Protein AF-A0A2N1VB69-F1 (afdb_monomer_lite)

Foldseek 3Di:
DPDDDDPPDDPDAFDDDPNDTDDDDWDFDQVDALAAQPDNRHHGDQVLVVDDPVVNVVVLVVCCVPAQVCCQPPVDGDPPDDVLCSDSDDPQQFCVVVPPDPAHKWWWLAADDVQWFTKIWHWGQGDDPRDGFIKIWIFGPSVPGDTPWIAGKDADPVQQWMWGDTPVAIKIKHWDWDPPDPWIKIKMDIDRVHYDPDDDPPIIMITGDDNHDRRVRCVVSVRD

pLDDT: mean 84.7, std 11.82, range [41.84, 98.25]

Secondary structure (DSSP, 8-state):
------TT-----PEEETTEEE----EEETT--SS-B-GGG-EEE-GGGGS-HHHHHHHHHHHIIIIIHHHHHH---BTTB-TTS-SSS--TT-GGGSTTSS-EEEEE-SPPPTTPEEEEEEEEEEESSS-EEEEEEEEEESSS--EEEEEEEEEETTTTEEEEEESS-EEEEEEEEE-SSSS-EEEEEEESSS--SS--TT-EEEEEPPSS-HHHHHHHTT--

Structure (mmCIF, N/CA/C/O backbone):
data_AF-A0A2N1VB69-F1
#
_entry.id   AF-A0A2N1VB69-F1
#
loop_
_atom_site.group_PDB
_atom_site.id
_atom_site.type_symbol
_atom_site.label_atom_id
_atom_site.label_alt_id
_atom_site.label_comp_id
_atom_site.label_asym_id
_atom_site.label_entity_id
_atom_site.label_seq_id
_atom_site.pdbx_PDB_ins_code
_atom_site.Cartn_x
_atom_site.Cartn_y
_atom_site.Cartn_z
_atom_site.occupancy
_atom_site.B_iso_or_equiv
_atom_site.auth_seq_id
_atom_site.auth_comp_id
_atom_site.auth_asym_id
_atom_site.auth_atom_id
_atom_site.pdbx_PDB_model_num
ATOM 1 N N . ILE A 1 1 ? 1.743 -18.163 -34.826 1.00 77.25 1 ILE A N 1
ATOM 2 C CA . ILE A 1 1 ? 2.222 -19.039 -33.723 1.00 77.25 1 ILE A CA 1
ATOM 3 C C . ILE A 1 1 ? 3.335 -19.922 -34.279 1.00 77.25 1 ILE A C 1
ATOM 5 O O . ILE A 1 1 ? 3.168 -20.416 -35.386 1.00 77.25 1 ILE A O 1
ATOM 9 N N . GLY A 1 2 ? 4.466 -20.062 -33.575 1.00 89.88 2 GLY A N 1
ATOM 10 C CA . GLY A 1 2 ? 5.629 -20.843 -34.039 1.00 89.88 2 GLY A CA 1
ATOM 11 C C . GLY A 1 2 ? 6.646 -20.078 -34.902 1.00 89.88 2 GLY A C 1
ATOM 12 O O . GLY A 1 2 ? 7.610 -20.672 -35.373 1.00 89.88 2 GLY A O 1
ATOM 13 N N . GLN A 1 3 ? 6.455 -18.770 -35.104 1.00 88.88 3 GLN A N 1
ATOM 14 C CA . GLN A 1 3 ? 7.421 -17.925 -35.807 1.00 88.88 3 GLN A CA 1
ATOM 15 C C . GLN A 1 3 ? 8.632 -17.655 -34.910 1.00 88.88 3 GLN A C 1
ATOM 17 O O . GLN A 1 3 ? 8.476 -17.307 -33.741 1.00 88.88 3 GLN A O 1
ATOM 22 N N . GLN A 1 4 ? 9.831 -17.794 -35.470 1.00 90.75 4 GLN A N 1
ATOM 23 C CA . GLN A 1 4 ? 11.058 -17.347 -34.821 1.00 90.75 4 GLN A CA 1
ATOM 24 C C . GLN A 1 4 ? 11.229 -15.847 -35.054 1.00 90.75 4 GLN A C 1
ATOM 26 O O . GLN A 1 4 ? 11.135 -15.383 -36.189 1.00 90.75 4 GLN A O 1
ATOM 31 N N . ILE A 1 5 ? 11.488 -15.115 -33.979 1.00 88.69 5 ILE A N 1
ATOM 32 C CA . ILE A 1 5 ? 11.792 -13.684 -33.999 1.00 88.69 5 ILE A CA 1
ATOM 33 C C . ILE A 1 5 ? 13.201 -13.460 -33.457 1.00 88.69 5 ILE A C 1
ATOM 35 O O . ILE A 1 5 ? 13.735 -14.286 -32.711 1.00 88.69 5 ILE A O 1
ATOM 39 N N . ARG A 1 6 ? 13.806 -12.340 -33.831 1.00 89.56 6 ARG A N 1
ATOM 40 C CA . ARG A 1 6 ? 15.096 -11.869 -33.329 1.00 89.56 6 ARG A CA 1
ATOM 41 C C . ARG A 1 6 ? 14.895 -10.608 -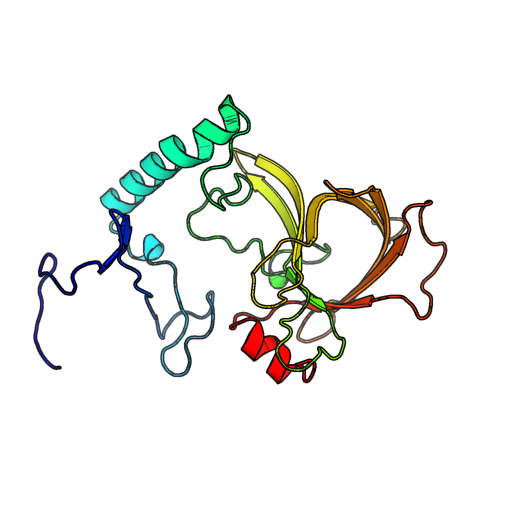32.500 1.00 89.56 6 ARG A C 1
ATOM 43 O O . ARG A 1 6 ? 13.914 -9.885 -32.655 1.00 89.56 6 ARG A O 1
ATOM 50 N N . ALA A 1 7 ? 15.847 -10.332 -31.613 1.00 82.31 7 ALA A N 1
ATOM 51 C CA . ALA A 1 7 ? 15.867 -9.067 -30.891 1.00 82.31 7 ALA A CA 1
ATOM 52 C C . ALA A 1 7 ? 15.885 -7.896 -31.891 1.00 82.31 7 ALA A C 1
ATOM 54 O O . ALA A 1 7 ? 16.742 -7.854 -32.772 1.00 82.31 7 ALA A O 1
ATOM 55 N N . GLY A 1 8 ? 14.941 -6.966 -31.737 1.00 83.00 8 GLY A N 1
ATOM 56 C CA . GLY A 1 8 ? 14.746 -5.833 -32.645 1.00 83.00 8 GLY A CA 1
ATOM 57 C C . GLY A 1 8 ? 13.650 -6.033 -33.696 1.00 83.00 8 GLY A C 1
ATOM 58 O O . GLY A 1 8 ? 13.244 -5.049 -34.311 1.00 83.00 8 GLY A O 1
ATOM 59 N N . ASP A 1 9 ? 13.127 -7.251 -33.873 1.00 85.69 9 ASP A N 1
ATOM 60 C CA . ASP A 1 9 ? 11.979 -7.471 -34.753 1.00 85.69 9 ASP A CA 1
ATOM 61 C C . ASP A 1 9 ? 10.714 -6.828 -34.148 1.00 85.69 9 ASP A 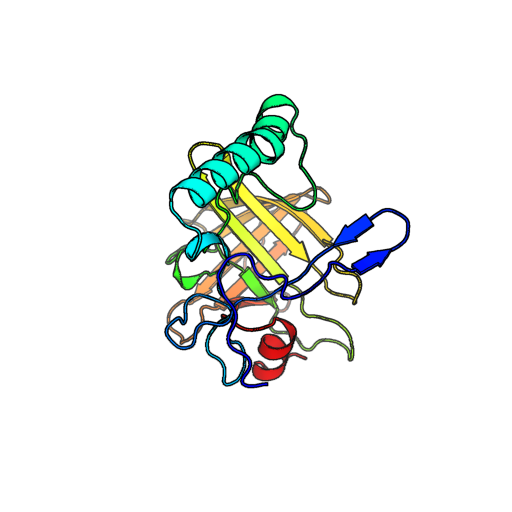C 1
ATOM 63 O O . ASP A 1 9 ? 10.457 -6.977 -32.948 1.00 85.69 9 ASP A O 1
ATOM 67 N N . PRO A 1 10 ? 9.892 -6.124 -34.949 1.00 82.25 10 PRO A N 1
ATOM 68 C CA . PRO A 1 10 ? 8.636 -5.568 -34.466 1.00 82.25 10 PRO A CA 1
ATOM 69 C C . PRO A 1 10 ? 7.649 -6.697 -34.145 1.00 82.25 10 PRO A C 1
ATOM 71 O O . PRO A 1 10 ? 7.307 -7.503 -35.009 1.00 82.25 10 PRO A O 1
ATOM 74 N N . VAL A 1 11 ? 7.171 -6.738 -32.900 1.00 77.12 11 VAL A N 1
ATOM 75 C CA . VAL A 1 11 ? 6.196 -7.742 -32.425 1.00 77.12 11 VAL A CA 1
ATOM 76 C C . VAL A 1 11 ? 4.776 -7.187 -32.298 1.00 77.12 11 VAL A C 1
ATOM 78 O O . VAL A 1 11 ? 3.809 -7.942 -32.354 1.00 77.12 11 VAL A O 1
ATOM 81 N N . CYS A 1 12 ? 4.643 -5.868 -32.165 1.00 73.19 12 CYS A N 1
ATOM 82 C CA . CYS A 1 12 ? 3.378 -5.144 -32.149 1.00 73.19 12 CYS A CA 1
ATOM 83 C C . CYS A 1 12 ? 3.619 -3.661 -32.465 1.00 73.19 12 CYS A C 1
ATOM 85 O O . CYS A 1 12 ? 4.742 -3.165 -32.352 1.00 73.19 12 CYS A O 1
ATOM 87 N N . TYR A 1 13 ? 2.553 -2.945 -32.817 1.00 74.31 13 TYR A N 1
ATOM 88 C CA . TYR A 1 13 ? 2.544 -1.487 -32.913 1.00 74.31 13 TYR A CA 1
ATOM 89 C C . TYR A 1 13 ? 1.608 -0.938 -31.838 1.00 74.31 13 TYR A C 1
ATOM 91 O O . TYR A 1 13 ? 0.558 -1.529 -31.585 1.00 74.31 13 TYR A O 1
ATOM 99 N N . GLY A 1 14 ? 1.997 0.166 -31.199 1.00 71.44 14 GLY A N 1
ATOM 100 C CA . GLY A 1 14 ? 1.143 0.843 -30.225 1.00 71.44 14 GLY A CA 1
ATOM 101 C C . GLY A 1 14 ? -0.173 1.311 -30.849 1.00 71.44 14 GLY A C 1
ATOM 102 O O . GLY A 1 14 ? -0.251 1.569 -32.053 1.00 71.44 14 GLY A O 1
ATOM 103 N N . ILE A 1 15 ? -1.209 1.428 -30.025 1.00 72.19 15 ILE A N 1
ATOM 104 C CA . ILE A 1 15 ? -2.511 1.945 -30.438 1.00 72.19 15 ILE A CA 1
ATOM 105 C C . ILE A 1 15 ? -2.481 3.469 -30.300 1.00 72.19 15 ILE A C 1
ATOM 107 O O . ILE A 1 15 ? -2.040 4.016 -29.289 1.00 72.19 15 ILE A O 1
ATOM 111 N N . GLY A 1 16 ? -2.926 4.161 -31.349 1.00 67.62 16 GLY A N 1
ATOM 112 C CA . GLY A 1 16 ? -3.092 5.609 -31.352 1.00 67.62 16 GLY A CA 1
ATOM 113 C C . GLY A 1 16 ? -4.553 6.002 -31.144 1.00 67.62 16 GLY A C 1
ATOM 114 O O . GLY A 1 16 ? -5.396 5.648 -31.966 1.00 67.62 16 GLY A O 1
ATOM 115 N N . HIS A 1 17 ? -4.850 6.794 -30.114 1.00 53.84 17 HIS A N 1
ATOM 116 C CA . HIS A 1 17 ? -6.159 7.429 -29.926 1.00 53.84 17 HIS A CA 1
ATOM 117 C C . HIS A 1 17 ? -5.988 8.937 -29.716 1.00 53.84 17 HIS A C 1
ATOM 119 O O . HIS A 1 17 ? -5.418 9.376 -28.722 1.00 53.84 17 HIS A O 1
ATOM 125 N N . GLY A 1 18 ? -6.469 9.749 -30.666 1.00 51.00 18 GLY A N 1
ATOM 126 C CA . GLY A 1 18 ? -6.576 11.206 -30.491 1.00 51.00 18 GLY A CA 1
ATOM 127 C C . GLY A 1 18 ? -5.262 11.940 -30.187 1.00 51.00 18 GLY A C 1
ATOM 128 O O . GLY A 1 18 ? -5.274 12.906 -29.434 1.00 51.00 18 GLY A O 1
ATOM 129 N N . GLY A 1 19 ? -4.131 11.487 -30.740 1.00 60.50 19 GLY A N 1
ATOM 130 C CA . GLY A 1 19 ? -2.810 12.092 -30.505 1.00 60.50 19 GLY A CA 1
ATOM 131 C C . GLY A 1 19 ? -2.008 11.475 -29.353 1.00 60.50 19 GLY A C 1
ATOM 132 O O . GLY A 1 19 ? -0.851 11.843 -29.174 1.00 60.50 19 GLY A O 1
ATOM 133 N N . MET A 1 20 ? -2.568 10.509 -28.620 1.00 51.91 20 MET A N 1
ATOM 134 C CA . MET A 1 20 ? -1.830 9.679 -27.664 1.00 51.91 20 MET A CA 1
ATOM 135 C C . MET A 1 20 ? -1.450 8.348 -28.315 1.00 51.91 20 MET A C 1
ATOM 137 O O . MET A 1 20 ? -2.284 7.729 -28.975 1.00 51.91 20 MET A O 1
ATOM 141 N N . GLN A 1 21 ? -0.199 7.920 -28.141 1.00 64.19 21 GLN A N 1
ATOM 142 C CA . GLN A 1 21 ? 0.279 6.591 -28.524 1.00 64.19 21 GLN A CA 1
ATOM 143 C C . GLN A 1 21 ? 0.568 5.804 -27.247 1.00 64.19 21 GLN A C 1
ATOM 145 O O . GLN A 1 21 ? 1.360 6.262 -26.424 1.00 64.19 21 GLN A O 1
ATOM 150 N N . SER A 1 22 ? -0.053 4.637 -27.084 1.00 63.53 22 SER A N 1
ATOM 151 C CA . SER A 1 22 ? 0.261 3.710 -25.996 1.00 63.53 22 SER A CA 1
ATOM 152 C C . SER A 1 22 ? 0.606 2.330 -26.545 1.00 63.53 22 SER A C 1
ATOM 154 O O . SER A 1 22 ? 0.067 1.872 -27.552 1.00 63.53 22 SER A O 1
ATOM 156 N N . ALA A 1 23 ? 1.544 1.663 -25.885 1.00 66.12 23 ALA A N 1
ATOM 157 C CA . ALA A 1 23 ? 1.798 0.245 -26.065 1.00 66.12 23 ALA A CA 1
ATOM 158 C C . ALA A 1 23 ? 1.816 -0.368 -24.669 1.00 66.12 23 ALA A C 1
ATOM 160 O O . ALA A 1 23 ? 2.771 -0.183 -23.918 1.00 66.12 23 ALA A O 1
ATOM 161 N N . GLU A 1 24 ? 0.730 -1.042 -24.315 1.00 71.69 24 GLU A N 1
ATOM 162 C CA . GLU A 1 24 ? 0.621 -1.770 -23.059 1.00 71.69 24 GLU A CA 1
ATOM 163 C C . GLU A 1 24 ? 0.978 -3.225 -23.324 1.00 71.69 24 GLU A C 1
ATOM 165 O O . GLU A 1 24 ? 0.418 -3.877 -24.206 1.00 71.69 24 GLU A O 1
ATOM 170 N N . PHE A 1 25 ? 1.946 -3.730 -22.575 1.00 75.38 25 PHE A N 1
ATOM 171 C CA . PHE A 1 25 ? 2.286 -5.139 -22.584 1.00 75.38 25 PHE A CA 1
ATOM 172 C C . PHE A 1 25 ? 2.571 -5.582 -21.158 1.00 75.38 25 PHE A C 1
ATOM 174 O O . PHE A 1 25 ? 3.061 -4.814 -20.332 1.00 75.38 25 PHE A O 1
ATOM 181 N N . MET A 1 26 ? 2.261 -6.842 -20.886 1.00 77.12 26 MET A N 1
ATOM 182 C CA . MET A 1 26 ? 2.534 -7.490 -19.615 1.00 77.12 26 MET A CA 1
ATOM 183 C C . MET A 1 26 ? 3.531 -8.616 -19.857 1.00 77.12 26 MET A C 1
ATOM 185 O O . MET A 1 26 ? 3.450 -9.319 -20.867 1.00 77.12 26 MET A O 1
ATOM 189 N N . LEU A 1 27 ? 4.482 -8.773 -18.940 1.00 85.69 27 LEU A N 1
ATOM 190 C CA . LEU A 1 27 ? 5.410 -9.893 -18.945 1.00 85.69 27 LEU A CA 1
ATOM 191 C C . LEU A 1 27 ? 4.977 -10.891 -17.874 1.00 85.69 27 LEU A C 1
ATOM 193 O O . LEU A 1 27 ? 4.819 -10.515 -16.716 1.00 85.69 27 LEU A O 1
ATOM 197 N N . ASN A 1 28 ? 4.826 -12.155 -18.270 1.00 88.50 28 ASN A N 1
ATOM 198 C CA . ASN A 1 28 ? 4.530 -13.258 -17.362 1.00 88.50 28 ASN A CA 1
ATOM 199 C C . ASN A 1 28 ? 5.758 -14.157 -17.249 1.00 88.50 28 ASN A C 1
ATOM 201 O O . ASN A 1 28 ? 6.266 -14.627 -18.270 1.00 88.50 28 ASN A O 1
ATOM 205 N N . ASP A 1 29 ? 6.201 -14.431 -16.024 1.00 87.56 29 ASP A N 1
ATOM 206 C CA . ASP A 1 29 ? 7.255 -15.410 -15.757 1.00 87.56 29 ASP A CA 1
ATOM 207 C C . ASP A 1 29 ? 6.730 -16.531 -14.855 1.00 87.56 29 ASP A C 1
ATOM 209 O O . ASP A 1 29 ? 6.295 -16.303 -13.726 1.00 87.56 29 ASP A O 1
ATOM 213 N N . ARG A 1 30 ? 6.807 -17.769 -15.359 1.00 89.00 30 ARG A N 1
ATOM 214 C CA . ARG A 1 30 ? 6.400 -18.997 -14.656 1.00 89.00 30 ARG A CA 1
ATOM 215 C C . ARG A 1 30 ? 7.290 -19.350 -13.470 1.00 89.00 30 ARG A C 1
ATOM 217 O O . ARG A 1 30 ? 6.887 -20.162 -12.645 1.00 89.00 30 ARG A O 1
ATOM 224 N N . ASN A 1 31 ? 8.487 -18.779 -13.403 1.00 88.88 31 ASN A N 1
ATOM 225 C CA . ASN A 1 31 ? 9.461 -19.059 -12.354 1.00 88.88 31 ASN A CA 1
ATOM 226 C C . ASN A 1 31 ? 9.447 -18.011 -11.235 1.00 88.88 31 ASN A C 1
ATOM 228 O O . ASN A 1 31 ? 10.197 -18.153 -10.270 1.00 88.88 31 ASN A O 1
ATOM 232 N N . ARG A 1 32 ? 8.624 -16.961 -11.353 1.00 85.44 32 ARG A N 1
ATOM 233 C CA . ARG A 1 32 ? 8.481 -15.908 -10.342 1.00 85.44 32 ARG A CA 1
ATOM 234 C C . ARG A 1 32 ? 7.120 -15.975 -9.663 1.00 85.44 32 ARG A C 1
ATOM 236 O O . ARG A 1 32 ? 6.147 -16.444 -10.241 1.00 85.44 32 ARG A O 1
ATOM 243 N N . ASN A 1 33 ? 7.092 -15.521 -8.414 1.00 81.62 33 ASN A N 1
ATOM 244 C CA . ASN A 1 33 ? 5.918 -15.520 -7.537 1.00 81.62 33 ASN A CA 1
ATOM 245 C C . ASN A 1 33 ? 5.791 -14.223 -6.718 1.00 81.62 33 ASN A C 1
ATOM 247 O O . ASN A 1 33 ? 5.032 -14.157 -5.751 1.00 81.62 33 ASN A O 1
ATOM 251 N N . ASP A 1 34 ? 6.573 -13.205 -7.064 1.00 77.44 34 ASP A N 1
ATOM 252 C CA . ASP A 1 34 ? 6.672 -11.946 -6.334 1.00 77.44 34 ASP A CA 1
ATOM 253 C C . ASP A 1 34 ? 5.823 -10.821 -6.937 1.00 77.44 34 ASP A C 1
ATOM 255 O O . ASP A 1 34 ? 5.711 -9.756 -6.334 1.00 77.44 34 ASP A O 1
ATOM 259 N N . GLY A 1 35 ? 5.180 -11.083 -8.076 1.00 77.56 35 GLY A N 1
ATOM 260 C CA . GLY A 1 35 ? 4.141 -10.239 -8.654 1.00 77.56 35 GLY A CA 1
ATOM 261 C C . GLY A 1 35 ? 2.752 -10.875 -8.603 1.00 77.56 35 GLY A C 1
ATOM 262 O O . GLY A 1 35 ? 2.553 -11.952 -8.028 1.00 77.56 35 GLY A O 1
ATOM 263 N N . GLU A 1 36 ? 1.783 -10.195 -9.212 1.00 81.44 36 GLU A N 1
ATOM 264 C CA . GLU A 1 36 ? 0.391 -10.643 -9.280 1.00 81.44 36 GLU A CA 1
ATOM 265 C C . GLU A 1 36 ? 0.276 -11.977 -10.038 1.00 81.44 36 GLU A C 1
ATOM 267 O O . GLU A 1 36 ? 0.886 -12.134 -11.092 1.00 81.44 36 GLU A O 1
ATOM 272 N N . VAL A 1 37 ? -0.474 -12.951 -9.519 1.00 82.94 37 VAL A N 1
ATOM 273 C CA . VAL A 1 37 ? -0.665 -14.254 -10.177 1.00 82.94 37 VAL A CA 1
ATOM 274 C C . VAL A 1 37 ? -1.400 -14.078 -11.512 1.00 82.94 37 VAL A C 1
ATOM 276 O O . VAL A 1 37 ? -2.541 -13.626 -11.554 1.00 82.94 37 VAL A O 1
ATOM 279 N N . ALA A 1 38 ? -0.747 -14.486 -12.599 1.00 81.25 38 ALA A N 1
ATOM 280 C CA . ALA A 1 38 ? -1.251 -14.472 -13.966 1.00 81.25 38 ALA A CA 1
ATOM 281 C C . ALA A 1 38 ? -1.752 -15.873 -14.364 1.00 81.25 38 ALA A C 1
ATOM 283 O O . ALA A 1 38 ? -1.083 -16.588 -15.117 1.00 81.25 38 ALA A O 1
ATOM 284 N N . ASP A 1 39 ? -2.912 -16.283 -13.840 1.00 72.44 39 ASP A N 1
ATOM 285 C CA . ASP A 1 39 ? -3.548 -17.591 -14.080 1.00 72.44 39 ASP A CA 1
ATOM 286 C C . ASP A 1 39 ? -2.530 -18.760 -14.138 1.00 72.44 39 ASP A C 1
ATOM 288 O O . ASP A 1 39 ? -1.673 -18.925 -13.271 1.00 72.44 39 ASP A O 1
ATOM 292 N N . SER A 1 40 ? -2.579 -19.582 -15.194 1.00 70.06 40 SER A N 1
ATOM 293 C CA . SER A 1 40 ? -1.674 -20.713 -15.437 1.00 70.06 40 SER A CA 1
ATOM 294 C C . SER A 1 40 ? -0.292 -20.322 -15.992 1.00 70.06 40 SER A C 1
ATOM 296 O O . SER A 1 40 ? 0.445 -21.183 -16.482 1.00 70.06 40 SER A O 1
ATOM 298 N N . TYR A 1 41 ? 0.055 -19.033 -16.006 1.00 72.62 41 TYR A N 1
ATOM 299 C CA . TYR A 1 41 ? 1.254 -18.506 -16.666 1.00 72.62 41 TYR A CA 1
ATOM 300 C C . TYR A 1 41 ? 2.310 -17.943 -15.708 1.00 72.62 41 TYR A C 1
ATOM 302 O O . TYR A 1 41 ? 3.339 -17.474 -16.191 1.00 72.62 41 TYR A O 1
ATOM 310 N N . GLY A 1 42 ? 2.121 -18.076 -14.392 1.00 84.88 42 GLY A N 1
ATOM 311 C CA . GLY A 1 42 ? 3.076 -17.612 -13.381 1.00 84.88 42 GLY A CA 1
ATOM 312 C C . GLY A 1 42 ? 2.638 -16.301 -12.752 1.00 84.88 42 GLY A C 1
ATOM 313 O O . GLY A 1 42 ? 1.470 -16.164 -12.400 1.00 84.88 42 GLY A O 1
ATOM 314 N N . SER A 1 43 ? 3.559 -15.345 -12.634 1.00 86.88 43 SER A N 1
ATOM 315 C CA . SER A 1 43 ? 3.264 -13.996 -12.141 1.00 86.88 43 SER A CA 1
ATOM 316 C C . SER A 1 43 ? 3.508 -12.929 -13.207 1.00 86.88 43 SER A C 1
ATOM 318 O O . SER A 1 43 ? 4.463 -13.028 -13.982 1.00 86.88 43 SER A O 1
ATOM 320 N N . TYR A 1 44 ? 2.678 -11.886 -13.194 1.00 85.44 44 TYR A N 1
ATOM 321 C CA . TYR A 1 44 ? 2.958 -10.603 -13.827 1.00 85.44 44 TYR A CA 1
ATOM 322 C C . TYR A 1 44 ? 4.191 -9.990 -13.166 1.00 85.44 44 TYR A C 1
ATOM 324 O O . TYR A 1 44 ? 4.207 -9.770 -11.956 1.00 85.44 44 TYR A O 1
ATOM 332 N N . VAL A 1 45 ? 5.232 -9.726 -13.945 1.00 85.56 45 VAL A N 1
ATOM 333 C CA . VAL A 1 45 ? 6.519 -9.224 -13.449 1.00 85.56 45 VAL A CA 1
ATOM 334 C C . VAL A 1 45 ? 6.866 -7.908 -14.118 1.00 85.56 45 VAL A C 1
ATOM 336 O O . VAL A 1 45 ? 6.489 -7.658 -15.264 1.00 85.56 45 VAL A O 1
ATOM 339 N N . SER A 1 46 ? 7.608 -7.060 -13.406 1.00 84.44 46 SER A N 1
ATOM 340 C CA . SER A 1 46 ? 8.060 -5.790 -13.962 1.00 84.44 46 SER A CA 1
ATOM 341 C C . SER A 1 46 ? 8.980 -6.049 -15.161 1.00 84.44 46 SER A C 1
ATOM 343 O O . SER A 1 46 ? 10.029 -6.682 -14.991 1.00 84.44 46 SER A O 1
ATOM 345 N N . PRO A 1 47 ? 8.655 -5.552 -16.373 1.00 84.94 47 PRO A N 1
ATOM 346 C CA . PRO A 1 47 ? 9.544 -5.682 -17.528 1.00 84.94 47 PRO A CA 1
ATOM 347 C C . PRO A 1 47 ? 10.923 -5.061 -17.285 1.00 84.94 47 PRO A C 1
ATOM 349 O O . PRO A 1 47 ? 11.909 -5.469 -17.898 1.00 84.94 47 PRO A O 1
ATOM 352 N N . PHE A 1 48 ? 10.995 -4.097 -16.363 1.00 86.50 48 PHE A N 1
ATOM 353 C CA . PHE A 1 48 ? 12.226 -3.464 -15.913 1.00 86.50 48 PHE A CA 1
ATOM 354 C C . PHE A 1 48 ? 13.287 -4.471 -15.454 1.00 86.50 48 PHE A C 1
ATOM 356 O O . PHE A 1 48 ? 14.463 -4.317 -15.783 1.00 86.50 48 PHE A O 1
ATOM 363 N N . ASP A 1 49 ? 12.869 -5.533 -14.760 1.00 86.44 49 ASP A N 1
ATOM 364 C CA . ASP A 1 49 ? 13.773 -6.535 -14.189 1.00 86.44 49 ASP A CA 1
ATOM 365 C C . ASP A 1 49 ? 14.505 -7.360 -15.269 1.00 86.44 49 ASP A C 1
ATOM 367 O O . ASP A 1 49 ? 15.528 -7.981 -14.985 1.00 86.44 49 ASP A O 1
ATOM 371 N N . TYR A 1 50 ? 14.011 -7.341 -16.512 1.00 87.62 50 TYR A N 1
ATOM 372 C CA . TYR A 1 50 ? 14.543 -8.099 -17.653 1.00 87.62 50 TYR A CA 1
ATOM 373 C C . TYR A 1 50 ? 15.299 -7.218 -18.650 1.00 87.62 50 TYR A C 1
ATOM 375 O O . TYR A 1 50 ? 15.788 -7.705 -19.674 1.00 87.62 50 TYR A O 1
ATOM 383 N N . LEU A 1 51 ? 15.404 -5.915 -18.379 1.00 88.19 51 LEU A N 1
ATOM 384 C CA . LEU A 1 51 ? 16.193 -5.022 -19.211 1.00 88.19 51 LEU A CA 1
ATOM 385 C C . LEU A 1 51 ? 17.680 -5.360 -19.100 1.00 88.19 51 LEU A C 1
ATOM 387 O O . LEU A 1 51 ? 18.209 -5.676 -18.033 1.00 88.19 51 LEU A O 1
ATOM 391 N N . ARG A 1 52 ? 18.390 -5.210 -20.221 1.00 92.12 52 ARG A N 1
ATOM 392 C CA . ARG A 1 52 ? 19.855 -5.171 -20.205 1.00 92.12 52 ARG A CA 1
ATOM 393 C C . ARG A 1 52 ? 20.332 -4.031 -19.301 1.00 92.12 52 ARG A C 1
ATOM 395 O O . ARG A 1 52 ? 19.671 -2.998 -19.206 1.00 92.12 52 ARG A O 1
ATOM 402 N N . ALA A 1 53 ? 21.509 -4.193 -18.698 1.00 90.81 53 ALA A N 1
ATOM 403 C CA . ALA A 1 53 ? 22.051 -3.238 -17.729 1.00 90.81 53 ALA A CA 1
ATOM 404 C C . ALA A 1 53 ? 22.143 -1.793 -18.262 1.00 90.81 53 ALA A C 1
ATOM 406 O O . ALA A 1 53 ? 21.821 -0.854 -17.539 1.00 90.81 53 ALA A O 1
ATOM 407 N N . ASP A 1 54 ? 22.518 -1.616 -19.532 1.00 89.56 54 ASP A N 1
ATOM 408 C CA . ASP A 1 54 ? 22.606 -0.307 -20.191 1.00 89.56 54 ASP A CA 1
ATOM 409 C C . ASP A 1 54 ? 21.235 0.380 -20.314 1.00 89.56 54 ASP A C 1
ATOM 411 O O . ASP A 1 54 ? 21.085 1.568 -20.013 1.00 89.56 54 ASP A O 1
ATOM 415 N N . LEU A 1 55 ? 20.210 -0.380 -20.707 1.00 90.44 55 LEU A N 1
ATOM 416 C CA . LEU A 1 55 ? 18.841 0.121 -20.844 1.00 90.44 55 LEU A CA 1
ATOM 417 C C . LEU A 1 55 ? 18.205 0.392 -19.483 1.00 90.44 55 LEU A C 1
ATOM 419 O O . LEU A 1 55 ? 17.512 1.394 -19.320 1.00 90.44 55 LEU A O 1
ATOM 423 N N . ARG A 1 56 ? 18.484 -0.469 -18.502 1.00 90.25 56 ARG A N 1
ATOM 424 C CA . ARG A 1 56 ? 18.045 -0.296 -17.119 1.00 90.25 56 ARG A CA 1
ATOM 425 C C . ARG A 1 56 ? 18.553 1.027 -16.551 1.00 90.25 56 ARG A C 1
ATOM 427 O O . ARG A 1 56 ? 17.748 1.843 -16.117 1.00 90.25 56 ARG A O 1
ATOM 434 N N . GLN A 1 57 ? 19.862 1.272 -16.637 1.00 90.06 57 GLN A N 1
ATOM 435 C CA . GLN A 1 57 ? 20.472 2.518 -16.171 1.00 90.06 57 GLN A CA 1
ATOM 436 C C . GLN A 1 57 ? 19.895 3.743 -16.895 1.00 90.06 57 GLN A C 1
ATOM 438 O O . GLN A 1 57 ? 19.588 4.752 -16.262 1.00 90.06 57 GLN A O 1
ATOM 443 N N . SER A 1 58 ? 19.716 3.653 -18.217 1.00 91.00 58 SER A N 1
ATOM 444 C CA . SER A 1 58 ? 19.131 4.740 -19.015 1.00 91.00 58 SER A CA 1
ATOM 445 C C . SER A 1 58 ? 17.701 5.067 -18.567 1.00 91.00 58 SER A C 1
ATOM 447 O O . SER A 1 58 ? 17.336 6.238 -18.457 1.00 91.00 58 SER A O 1
ATOM 449 N N . LEU A 1 59 ? 16.897 4.043 -18.265 1.00 89.50 59 LEU A N 1
ATOM 450 C CA . LEU A 1 59 ? 15.527 4.218 -17.793 1.00 89.50 59 LEU A CA 1
ATOM 451 C C . LEU A 1 59 ? 15.471 4.757 -16.357 1.00 89.50 59 LEU A C 1
ATOM 453 O O . LEU A 1 59 ? 14.673 5.648 -16.088 1.00 89.50 59 LEU A O 1
ATOM 457 N N . GLU A 1 60 ? 16.342 4.296 -15.455 1.00 88.56 60 GLU A N 1
ATOM 458 C CA . GLU A 1 60 ? 16.468 4.835 -14.089 1.00 88.56 60 GLU A CA 1
ATOM 459 C C . GLU A 1 60 ? 16.839 6.329 -14.104 1.00 88.56 60 GLU A C 1
ATOM 461 O O . GLU A 1 60 ? 16.253 7.135 -13.374 1.00 88.56 60 GLU A O 1
ATOM 466 N N . GLN A 1 61 ? 17.776 6.726 -14.971 1.00 89.75 61 GLN A N 1
ATOM 467 C CA . GLN A 1 61 ? 18.158 8.129 -15.155 1.00 89.75 61 GLN A CA 1
ATOM 468 C C . GLN A 1 61 ? 16.999 8.962 -15.707 1.00 89.75 61 GLN A C 1
ATOM 470 O O . GLN A 1 61 ? 16.719 10.045 -15.189 1.00 89.75 61 GLN A O 1
ATOM 475 N N . ALA A 1 62 ? 16.294 8.451 -16.722 1.00 89.75 62 ALA A N 1
ATOM 476 C CA . ALA A 1 62 ? 15.129 9.121 -17.288 1.00 89.75 62 ALA A CA 1
ATOM 477 C C . ALA A 1 62 ? 13.997 9.260 -16.258 1.00 89.75 62 ALA A C 1
ATOM 479 O O . ALA A 1 62 ? 13.416 10.338 -16.145 1.00 89.75 62 ALA A O 1
ATOM 480 N N . TYR A 1 63 ? 13.719 8.215 -15.475 1.00 87.12 63 TYR A N 1
ATOM 481 C CA . TYR A 1 63 ? 12.728 8.245 -14.399 1.00 87.12 63 TYR A CA 1
ATOM 482 C C . TYR A 1 63 ? 13.105 9.277 -13.331 1.00 87.12 63 TYR A C 1
ATOM 484 O O . TYR A 1 63 ? 12.300 10.133 -12.971 1.00 87.12 63 TYR A O 1
ATOM 492 N N . THR A 1 64 ? 14.367 9.288 -12.899 1.00 87.25 64 THR A N 1
ATOM 493 C CA . THR A 1 64 ? 14.859 10.269 -11.924 1.00 87.25 64 THR A CA 1
ATOM 494 C C . THR A 1 64 ? 14.686 11.698 -12.437 1.00 87.25 64 THR A C 1
ATOM 496 O O . THR A 1 64 ? 14.130 12.544 -11.738 1.00 87.25 64 THR A O 1
ATOM 499 N N . ALA A 1 65 ? 15.124 11.977 -13.667 1.00 88.94 65 ALA A N 1
ATOM 500 C CA . ALA A 1 65 ? 15.086 13.319 -14.238 1.00 88.94 65 ALA A CA 1
ATOM 501 C C . ALA A 1 65 ? 13.659 13.825 -14.506 1.00 88.94 65 ALA A C 1
ATOM 503 O O . ALA A 1 65 ? 13.396 15.011 -14.328 1.00 88.94 65 ALA A O 1
ATOM 504 N N . ASN A 1 66 ? 12.747 12.943 -14.927 1.00 86.81 66 ASN A N 1
ATOM 505 C CA . ASN A 1 66 ? 11.419 13.340 -15.402 1.00 86.81 66 ASN A CA 1
ATOM 506 C C . ASN A 1 66 ? 10.287 13.103 -14.398 1.00 86.81 66 ASN A C 1
ATOM 508 O O . ASN A 1 66 ? 9.212 13.659 -14.594 1.00 86.81 66 ASN A O 1
ATOM 512 N N . VAL A 1 67 ? 10.497 12.302 -13.349 1.00 83.31 67 VAL A N 1
ATOM 513 C CA . VAL A 1 67 ? 9.469 11.983 -12.340 1.00 83.31 67 VAL A CA 1
ATOM 514 C C . VAL A 1 67 ? 9.904 12.461 -10.961 1.00 83.31 67 VAL A C 1
ATOM 516 O O . VAL A 1 67 ? 9.206 13.255 -10.334 1.00 83.31 67 VAL A O 1
ATOM 519 N N . ILE A 1 68 ? 11.092 12.051 -10.510 1.00 85.31 68 ILE A N 1
ATOM 520 C CA . ILE A 1 68 ? 11.559 12.350 -9.150 1.00 85.31 68 ILE A CA 1
ATOM 521 C C . ILE A 1 68 ? 11.965 13.821 -8.995 1.00 85.31 68 ILE A C 1
ATOM 523 O O . ILE A 1 68 ? 11.477 14.506 -8.098 1.00 85.31 68 ILE A O 1
ATOM 527 N N . GLN A 1 69 ? 12.830 14.344 -9.868 1.00 86.75 69 GLN A N 1
ATOM 528 C CA . GLN A 1 69 ? 13.332 15.721 -9.749 1.00 86.75 69 GLN A CA 1
ATOM 529 C C . GLN A 1 69 ? 12.235 16.801 -9.841 1.00 86.75 69 GLN A C 1
ATOM 531 O O . GLN A 1 69 ? 12.288 17.755 -9.056 1.00 86.75 69 GLN A O 1
ATOM 536 N N . PRO A 1 70 ? 11.212 16.688 -10.712 1.00 87.06 70 PRO A N 1
ATOM 537 C CA . PRO A 1 70 ? 10.082 17.619 -10.707 1.00 87.06 70 PRO A CA 1
ATOM 538 C C . PRO A 1 70 ? 9.318 17.640 -9.380 1.00 87.06 70 PRO A C 1
ATOM 540 O O . PRO A 1 70 ? 8.919 18.714 -8.922 1.00 87.06 70 PRO A O 1
ATOM 543 N N . TYR A 1 71 ? 9.168 16.485 -8.724 1.00 83.38 71 TYR A N 1
ATOM 544 C CA . TYR A 1 71 ? 8.574 16.434 -7.393 1.00 83.38 71 TYR A CA 1
ATOM 545 C C . TYR A 1 71 ? 9.461 17.141 -6.366 1.00 83.38 71 TYR A C 1
ATOM 547 O O . TYR A 1 71 ? 8.989 18.012 -5.644 1.00 83.38 71 TYR A O 1
ATOM 555 N N . LEU A 1 72 ? 10.754 16.812 -6.312 1.00 83.50 72 LEU A N 1
ATOM 556 C CA . LEU A 1 72 ? 11.662 17.370 -5.302 1.00 83.50 72 LEU A CA 1
ATOM 557 C C . LEU A 1 72 ? 11.825 18.889 -5.414 1.00 83.50 72 LEU A C 1
ATOM 559 O O . LEU A 1 72 ? 11.942 19.575 -4.404 1.00 83.50 72 LEU A O 1
ATOM 563 N N . SER A 1 73 ? 11.843 19.412 -6.639 1.00 87.06 73 SER A N 1
ATOM 564 C CA . SER A 1 73 ? 12.073 20.836 -6.899 1.00 87.06 73 SER A CA 1
ATOM 565 C C . SER A 1 73 ? 10.813 21.697 -6.789 1.00 87.06 73 SER A C 1
ATOM 567 O O . SER A 1 73 ? 10.908 22.853 -6.381 1.00 87.06 73 SER A O 1
ATOM 569 N N . ALA A 1 74 ? 9.646 21.162 -7.157 1.00 81.50 74 ALA A N 1
ATOM 570 C CA . ALA A 1 74 ? 8.417 21.946 -7.303 1.00 81.50 74 ALA A CA 1
ATOM 571 C C . ALA A 1 74 ? 7.193 21.344 -6.594 1.00 81.50 74 ALA A C 1
ATOM 573 O O . ALA A 1 74 ? 6.086 21.853 -6.760 1.00 81.50 74 ALA A O 1
ATOM 574 N N . GLY A 1 75 ? 7.355 20.244 -5.851 1.00 76.06 75 GLY A N 1
ATOM 575 C CA . GLY A 1 75 ? 6.251 19.503 -5.230 1.00 76.06 75 GLY A CA 1
ATOM 576 C C . GLY A 1 75 ? 5.275 18.901 -6.245 1.00 76.06 75 GLY A C 1
ATOM 577 O O . GLY A 1 75 ? 4.141 18.581 -5.899 1.00 76.06 75 GLY A O 1
ATOM 578 N N . LYS A 1 76 ? 5.674 18.799 -7.519 1.00 76.31 76 LYS A N 1
ATOM 579 C CA . LYS A 1 76 ? 4.787 18.410 -8.616 1.00 76.31 76 LYS A CA 1
ATOM 580 C C . LYS A 1 76 ? 4.878 16.910 -8.880 1.00 76.31 76 LYS A C 1
ATOM 582 O O . LYS A 1 76 ? 5.880 16.439 -9.414 1.00 76.31 76 LYS A O 1
ATOM 587 N N . ALA A 1 77 ? 3.804 16.182 -8.583 1.00 72.31 77 ALA A N 1
ATOM 588 C CA . ALA A 1 77 ? 3.636 14.804 -9.038 1.00 72.31 77 ALA A CA 1
ATOM 589 C C . ALA A 1 77 ? 3.502 14.736 -10.573 1.00 72.31 77 ALA A C 1
ATOM 591 O O . ALA A 1 77 ? 2.915 15.624 -11.204 1.00 72.31 77 ALA A O 1
ATOM 592 N N . ILE A 1 78 ? 4.052 13.681 -11.177 1.00 72.31 78 ILE A N 1
ATOM 593 C CA . ILE A 1 78 ? 3.977 13.417 -12.618 1.00 72.31 78 ILE A CA 1
ATOM 594 C C . ILE A 1 78 ? 3.124 12.169 -12.831 1.00 72.31 78 ILE A C 1
ATOM 596 O O . ILE A 1 78 ? 3.515 11.063 -12.462 1.00 72.31 78 ILE A O 1
ATOM 600 N N . GLY A 1 79 ? 1.939 12.353 -13.418 1.00 71.56 79 GLY A N 1
ATOM 601 C CA . GLY A 1 79 ? 0.944 11.284 -13.510 1.00 71.56 79 GLY A CA 1
ATOM 602 C C . GLY A 1 79 ? 0.504 10.816 -12.120 1.00 71.56 79 GLY A C 1
ATOM 603 O O . GLY A 1 79 ? 0.281 11.638 -11.235 1.00 71.56 79 GLY A O 1
ATOM 604 N N . SER A 1 80 ? 0.404 9.501 -11.939 1.00 66.38 80 SER A N 1
ATOM 605 C CA . SER A 1 80 ? 0.069 8.845 -10.668 1.00 66.38 80 SER A CA 1
ATOM 606 C C . SER A 1 80 ? 1.298 8.451 -9.833 1.00 66.38 80 SER A C 1
ATOM 608 O O . SER A 1 80 ? 1.174 7.660 -8.906 1.00 66.38 80 SER A O 1
ATOM 610 N N . GLN A 1 81 ? 2.493 8.939 -10.178 1.00 73.31 81 GLN A N 1
ATOM 611 C CA . GLN A 1 81 ? 3.741 8.514 -9.540 1.00 73.31 81 GLN A CA 1
ATOM 612 C C . GLN A 1 81 ? 4.028 9.333 -8.275 1.00 73.31 81 GLN A C 1
ATOM 614 O O . GLN A 1 81 ? 4.000 10.568 -8.309 1.00 73.31 81 GLN A O 1
ATOM 619 N N . HIS A 1 82 ? 4.363 8.647 -7.178 1.00 73.44 82 HIS A N 1
ATOM 620 C CA . HIS A 1 82 ? 4.752 9.257 -5.906 1.00 73.44 82 HIS A CA 1
ATOM 621 C C . HIS A 1 82 ? 6.250 9.017 -5.627 1.00 73.44 82 HIS A C 1
ATOM 623 O O . HIS A 1 82 ? 6.728 7.904 -5.814 1.00 73.44 82 HIS A O 1
ATOM 629 N N . PRO A 1 83 ? 7.031 9.984 -5.106 1.00 78.19 83 PRO A N 1
ATOM 630 C CA . PRO A 1 83 ? 8.455 9.773 -4.759 1.00 78.19 83 PRO A CA 1
ATOM 631 C C . PRO A 1 83 ? 8.694 8.755 -3.630 1.00 78.19 83 PRO A C 1
ATOM 633 O O . PRO A 1 83 ? 9.826 8.338 -3.384 1.00 78.19 83 PRO A O 1
ATOM 636 N N . ALA A 1 84 ? 7.633 8.362 -2.926 1.00 80.19 84 ALA A N 1
ATOM 637 C CA . ALA A 1 84 ? 7.678 7.247 -1.982 1.00 80.19 84 ALA A CA 1
ATOM 638 C C . ALA A 1 84 ? 7.861 5.902 -2.691 1.00 80.19 84 ALA A C 1
ATOM 640 O O . ALA A 1 84 ? 8.331 4.957 -2.069 1.00 80.19 84 ALA A O 1
ATOM 641 N N . GLU A 1 85 ? 7.573 5.863 -3.991 1.00 79.69 85 GLU A N 1
ATOM 642 C CA . GLU A 1 85 ? 7.729 4.746 -4.914 1.00 79.69 85 GLU A CA 1
ATOM 643 C C . GLU A 1 85 ? 8.846 5.080 -5.925 1.00 79.69 85 GLU A C 1
ATOM 645 O O . GLU A 1 85 ? 8.610 5.276 -7.121 1.00 79.69 85 GLU A O 1
ATOM 650 N N . PRO A 1 86 ? 10.101 5.232 -5.463 1.00 70.44 86 PRO A N 1
ATOM 651 C CA . PRO A 1 86 ? 11.186 5.739 -6.298 1.00 70.44 86 PRO A CA 1
ATOM 652 C C . PRO A 1 86 ? 11.702 4.697 -7.296 1.00 70.44 86 PRO A C 1
ATOM 654 O O . PRO A 1 86 ? 12.509 5.029 -8.163 1.00 70.44 86 PRO A O 1
ATOM 657 N N . TYR A 1 87 ? 11.300 3.437 -7.146 1.00 74.50 87 TYR A N 1
ATOM 658 C CA . TYR A 1 87 ? 11.767 2.340 -7.975 1.00 74.50 87 TYR A CA 1
ATOM 659 C C . TYR A 1 87 ? 10.685 1.937 -8.969 1.00 74.50 87 TYR A C 1
ATOM 661 O O . TYR A 1 87 ? 9.497 2.055 -8.705 1.00 74.50 87 TYR A O 1
ATOM 669 N N . LEU A 1 88 ? 11.101 1.416 -10.119 1.00 77.50 88 LEU A N 1
ATOM 670 C CA . LEU A 1 88 ? 10.183 0.902 -11.144 1.00 77.50 88 LEU A CA 1
ATOM 671 C C . LEU A 1 88 ? 9.585 -0.470 -10.770 1.00 77.50 88 LEU A C 1
ATOM 673 O O . LEU A 1 88 ? 8.707 -0.978 -11.463 1.00 77.50 88 LEU A O 1
ATOM 677 N N . THR A 1 89 ? 10.048 -1.049 -9.661 1.00 74.06 89 THR A N 1
ATOM 678 C CA . THR A 1 89 ? 9.502 -2.246 -9.019 1.00 74.06 89 THR A CA 1
ATOM 679 C C . THR A 1 89 ? 9.460 -1.970 -7.514 1.00 74.06 89 THR A C 1
ATOM 681 O O . THR A 1 89 ? 10.515 -1.790 -6.905 1.00 74.06 89 THR A O 1
ATOM 684 N N . ASN A 1 90 ? 8.270 -1.921 -6.905 1.00 72.75 90 ASN A N 1
ATOM 685 C CA . ASN A 1 90 ? 8.106 -1.655 -5.471 1.00 72.75 90 ASN A CA 1
ATOM 686 C C . ASN A 1 90 ? 7.352 -2.794 -4.785 1.00 72.75 90 ASN A C 1
ATOM 688 O O . ASN A 1 90 ? 6.366 -3.308 -5.301 1.00 72.75 90 ASN A O 1
ATOM 692 N N . GLN A 1 91 ? 7.797 -3.142 -3.580 1.00 78.38 91 GLN A N 1
ATOM 693 C CA . GLN A 1 91 ? 7.126 -4.105 -2.700 1.00 78.38 91 GLN A CA 1
ATOM 694 C C . GLN A 1 91 ? 6.332 -3.422 -1.573 1.00 78.38 91 GLN A C 1
ATOM 696 O O . GLN A 1 91 ? 5.763 -4.100 -0.724 1.00 78.38 91 GLN A O 1
ATOM 701 N N . LEU A 1 92 ? 6.275 -2.085 -1.595 1.00 79.00 92 LEU A N 1
ATOM 702 C CA . LEU A 1 92 ? 5.785 -1.215 -0.516 1.00 79.00 92 LEU A CA 1
ATOM 703 C C . LEU A 1 92 ? 4.313 -1.429 -0.142 1.00 79.00 92 LEU A C 1
ATOM 705 O O . LEU A 1 92 ? 3.888 -1.063 0.948 1.00 79.00 92 LEU A O 1
ATOM 709 N N . ILE A 1 93 ? 3.526 -1.992 -1.055 1.00 84.56 93 ILE A N 1
ATOM 710 C CA . ILE A 1 93 ? 2.097 -2.231 -0.839 1.00 84.56 93 ILE A CA 1
ATOM 711 C C . ILE A 1 93 ? 1.820 -3.593 -0.189 1.00 84.56 93 ILE A C 1
ATOM 713 O O . ILE A 1 93 ? 0.714 -3.832 0.283 1.00 84.56 93 ILE A O 1
ATOM 717 N N . PHE A 1 94 ? 2.795 -4.504 -0.128 1.00 87.75 94 PHE A N 1
ATOM 718 C CA . PHE A 1 94 ? 2.575 -5.839 0.427 1.00 87.75 94 PHE A CA 1
ATOM 719 C C . PHE A 1 94 ? 3.007 -5.896 1.892 1.00 87.75 94 PHE A C 1
ATOM 721 O O . PHE A 1 94 ? 4.200 -5.935 2.203 1.00 87.75 94 PHE A O 1
ATOM 728 N N . HIS A 1 95 ? 2.025 -5.965 2.793 1.00 93.50 95 HIS A N 1
ATOM 729 C CA . HIS A 1 95 ? 2.237 -5.940 4.241 1.00 93.50 95 HIS A CA 1
ATOM 730 C C . HIS A 1 95 ? 3.213 -7.022 4.749 1.00 93.50 95 HIS A C 1
ATOM 732 O O . HIS A 1 95 ? 3.959 -6.777 5.696 1.00 93.50 95 HIS A O 1
ATOM 738 N N . LYS A 1 96 ? 3.321 -8.182 4.088 1.00 89.88 96 LYS A N 1
ATOM 739 C CA . LYS A 1 96 ? 4.321 -9.217 4.408 1.00 89.88 96 LYS A CA 1
ATOM 740 C C . LYS A 1 96 ? 5.770 -8.716 4.514 1.00 89.88 96 LYS A C 1
ATOM 742 O O . LYS A 1 96 ? 6.557 -9.352 5.212 1.00 89.88 96 LYS A O 1
ATOM 747 N N . TYR A 1 97 ? 6.123 -7.598 3.872 1.00 89.06 97 TYR A N 1
ATOM 748 C CA . TYR A 1 97 ? 7.450 -6.969 3.964 1.00 89.06 97 TYR A CA 1
ATOM 749 C C . TYR A 1 97 ? 7.559 -5.889 5.056 1.00 89.06 97 TYR A C 1
ATOM 751 O O . TYR A 1 97 ? 8.629 -5.319 5.258 1.00 89.06 97 TYR A O 1
ATOM 759 N N . HIS A 1 98 ? 6.477 -5.633 5.791 1.00 91.81 98 HIS A N 1
ATOM 760 C CA . HIS A 1 98 ? 6.329 -4.564 6.779 1.00 91.81 98 HIS A CA 1
ATOM 761 C C . HIS A 1 98 ? 5.884 -5.093 8.152 1.00 91.81 98 HIS A C 1
ATOM 763 O O . HIS A 1 98 ? 5.115 -4.435 8.862 1.00 91.81 98 HIS A O 1
ATOM 769 N N . LYS A 1 99 ? 6.374 -6.283 8.530 1.00 91.62 99 LYS A N 1
ATOM 770 C CA . LYS A 1 99 ? 5.968 -6.980 9.758 1.00 91.62 99 LYS A CA 1
ATOM 771 C C . LYS A 1 99 ? 6.093 -6.112 11.006 1.00 91.62 99 LYS A C 1
ATOM 773 O O . LYS A 1 99 ? 7.052 -5.349 11.153 1.00 91.62 99 LYS A O 1
ATOM 778 N N . ASN A 1 100 ? 5.160 -6.273 11.942 1.00 91.75 100 ASN A N 1
ATOM 779 C CA . ASN A 1 100 ? 5.034 -5.456 13.153 1.00 91.75 100 ASN A CA 1
ATOM 780 C C . ASN A 1 100 ? 4.731 -3.965 12.885 1.00 91.75 100 ASN A C 1
ATOM 782 O O . ASN A 1 100 ? 5.047 -3.101 13.715 1.00 91.75 100 ASN A O 1
ATOM 786 N N . SER A 1 101 ? 4.157 -3.624 11.731 1.00 94.75 101 SER A N 1
ATOM 787 C CA . SER A 1 101 ? 3.671 -2.280 11.398 1.00 94.75 101 SER A CA 1
ATOM 788 C C . SER A 1 101 ? 2.334 -2.367 10.667 1.00 94.75 101 SER A C 1
ATOM 790 O O . SER A 1 101 ? 2.006 -3.407 10.121 1.00 94.75 101 SER A O 1
ATOM 792 N N . ILE A 1 102 ? 1.574 -1.276 10.605 1.00 96.25 102 ILE A N 1
ATOM 793 C CA . ILE A 1 102 ? 0.326 -1.250 9.824 1.00 96.25 102 ILE A CA 1
ATOM 794 C C . ILE A 1 102 ? 0.549 -0.903 8.343 1.00 96.25 102 ILE A C 1
ATOM 796 O O . ILE A 1 102 ? -0.417 -0.736 7.607 1.00 96.25 102 ILE A O 1
ATOM 800 N N . ALA A 1 103 ? 1.801 -0.764 7.892 1.00 95.94 103 ALA A N 1
ATOM 801 C CA . ALA A 1 103 ? 2.092 -0.458 6.496 1.00 95.94 103 ALA A CA 1
ATOM 802 C C . ALA A 1 103 ? 1.743 -1.642 5.578 1.00 95.94 103 ALA A C 1
ATOM 804 O O . ALA A 1 103 ? 1.885 -2.806 5.960 1.00 95.94 103 ALA A O 1
ATOM 805 N N . GLY A 1 104 ? 1.291 -1.322 4.371 1.00 93.88 104 GLY A N 1
ATOM 806 C CA . GLY A 1 104 ? 0.779 -2.242 3.367 1.00 93.88 104 GLY A CA 1
ATOM 807 C C . GLY A 1 104 ? -0.588 -1.812 2.842 1.00 93.88 104 GLY A C 1
ATOM 808 O O . GLY A 1 104 ? -1.131 -0.772 3.218 1.00 93.88 104 GLY A O 1
ATOM 809 N N . GLU A 1 105 ? -1.133 -2.622 1.948 1.00 92.19 105 GLU A N 1
ATOM 810 C CA . GLU A 1 105 ? -2.451 -2.443 1.366 1.00 92.19 105 GLU A CA 1
ATOM 811 C C . GLU A 1 105 ? -3.451 -3.443 1.944 1.00 92.19 105 GLU A C 1
ATOM 813 O O . GLU A 1 105 ? -3.185 -4.644 2.072 1.00 92.19 105 GLU A O 1
ATOM 818 N N . TRP A 1 106 ? -4.613 -2.915 2.299 1.00 93.69 106 TRP A N 1
ATOM 819 C CA . TRP A 1 106 ? -5.604 -3.572 3.128 1.00 93.69 106 TRP A CA 1
ATOM 820 C C . TRP A 1 106 ? -6.971 -3.517 2.450 1.00 93.69 106 TRP A C 1
ATOM 822 O O . TRP A 1 106 ? -7.447 -2.441 2.092 1.00 93.69 106 TRP A O 1
ATOM 832 N N . LEU A 1 107 ? -7.618 -4.672 2.312 1.00 91.44 107 LEU A N 1
ATOM 833 C CA . LEU A 1 107 ? -8.971 -4.810 1.774 1.00 91.44 107 LEU A CA 1
ATOM 834 C C . LEU A 1 107 ? -9.991 -4.800 2.907 1.00 91.44 107 LEU A C 1
ATOM 836 O O . LEU A 1 107 ? -9.860 -5.586 3.849 1.00 91.44 107 LEU A O 1
ATOM 840 N N . LEU A 1 108 ? -11.022 -3.960 2.820 1.00 90.12 108 LEU A N 1
ATOM 841 C CA . LEU A 1 108 ? -12.082 -3.958 3.827 1.00 90.12 108 LEU A CA 1
ATOM 842 C C . LEU A 1 108 ? -12.911 -5.258 3.754 1.00 90.12 108 LEU A C 1
ATOM 844 O O . LEU A 1 108 ? -13.373 -5.690 2.697 1.00 90.12 108 LEU A O 1
ATOM 848 N N . LYS A 1 109 ? -13.111 -5.894 4.913 1.00 88.44 109 LYS A N 1
ATOM 849 C CA . LYS A 1 109 ? -13.817 -7.172 5.075 1.00 88.44 109 LYS A CA 1
ATOM 850 C C . LYS A 1 109 ? -15.305 -6.960 5.374 1.00 88.44 109 LYS A C 1
ATOM 852 O O . LYS A 1 109 ? -15.818 -7.385 6.410 1.00 88.44 109 LYS A O 1
ATOM 857 N N . SER A 1 110 ? -16.006 -6.296 4.464 1.00 81.25 110 SER A N 1
ATOM 858 C CA . SER A 1 110 ? -17.461 -6.099 4.488 1.00 81.25 110 SER A CA 1
ATOM 859 C C . SER A 1 110 ? -18.061 -6.508 3.142 1.00 81.25 110 SER A C 1
ATOM 861 O O . SER A 1 110 ? -17.357 -6.534 2.142 1.00 81.25 110 SER A O 1
ATOM 863 N N . LYS A 1 111 ? -19.350 -6.873 3.102 1.00 72.81 111 LYS A N 1
ATOM 864 C CA . LYS A 1 111 ? -20.003 -7.176 1.820 1.00 72.81 111 LYS A CA 1
ATOM 865 C C . LYS A 1 111 ? -20.187 -5.901 1.000 1.00 72.81 111 LYS A C 1
ATOM 867 O O . LYS A 1 111 ? -20.818 -4.961 1.485 1.00 72.81 111 LYS A O 1
ATOM 872 N N . TRP A 1 112 ? -19.711 -5.922 -0.236 1.00 71.62 112 TRP A N 1
ATOM 873 C CA . TRP A 1 112 ? -19.879 -4.856 -1.218 1.00 71.62 112 TRP A CA 1
ATOM 874 C C . TRP A 1 112 ? -21.226 -4.988 -1.933 1.00 71.62 112 TRP A C 1
ATOM 876 O O . TRP A 1 112 ? -21.819 -6.066 -2.013 1.00 71.62 112 TRP A O 1
ATOM 886 N N . GLY A 1 113 ? -21.754 -3.871 -2.432 1.00 61.75 113 GLY A N 1
ATOM 887 C CA . GLY A 1 113 ? -22.888 -3.911 -3.354 1.00 61.75 113 GLY A CA 1
ATOM 888 C C . GLY A 1 113 ? -22.464 -4.515 -4.696 1.00 61.75 113 GLY A C 1
ATOM 889 O O . GLY A 1 113 ? -21.319 -4.358 -5.110 1.00 61.75 113 GLY A O 1
ATOM 890 N N . ALA A 1 114 ? -23.389 -5.166 -5.406 1.00 57.28 114 ALA A N 1
ATOM 891 C CA . ALA A 1 114 ? -23.102 -5.734 -6.723 1.00 57.28 114 ALA A CA 1
ATOM 892 C C . ALA A 1 114 ? -22.547 -4.662 -7.682 1.00 57.28 114 ALA A C 1
ATOM 894 O O . ALA A 1 114 ? -23.222 -3.673 -7.969 1.00 57.28 114 ALA A O 1
ATOM 895 N N . GLY A 1 115 ? -21.325 -4.874 -8.179 1.00 57.03 115 GLY A N 1
ATOM 896 C CA . GLY A 1 115 ? -20.630 -3.943 -9.076 1.00 57.03 115 GLY A CA 1
ATOM 897 C C . GLY A 1 115 ? -19.831 -2.832 -8.381 1.00 57.03 115 GLY A C 1
ATOM 898 O O . GLY A 1 115 ? -19.191 -2.051 -9.079 1.00 57.03 115 GLY A O 1
ATOM 899 N N . GLY A 1 116 ? -19.839 -2.762 -7.047 1.00 59.56 116 GLY A N 1
ATOM 900 C CA . GLY A 1 116 ? -18.898 -1.941 -6.283 1.00 59.56 116 GLY A CA 1
ATOM 901 C C . GLY A 1 116 ? -17.577 -2.682 -6.116 1.00 59.56 116 GLY A C 1
ATOM 902 O O . GLY A 1 116 ? -17.589 -3.882 -5.854 1.00 59.56 116 GLY A O 1
ATOM 903 N N . ALA A 1 117 ? -16.449 -1.997 -6.293 1.00 62.84 117 ALA A N 1
ATOM 904 C CA . ALA A 1 117 ? -15.138 -2.564 -6.016 1.00 62.84 117 ALA A CA 1
ATOM 905 C C . ALA A 1 117 ? -14.649 -2.234 -4.603 1.00 62.84 117 ALA A C 1
ATOM 907 O O . ALA A 1 117 ? -15.115 -1.265 -4.010 1.00 62.84 117 ALA A O 1
ATOM 908 N N . PRO A 1 118 ? -13.798 -3.101 -4.022 1.00 68.75 118 PRO A N 1
ATOM 909 C CA . PRO A 1 118 ? -13.586 -3.104 -2.587 1.00 68.75 118 PRO A CA 1
ATOM 910 C C . PRO A 1 118 ? -12.847 -1.848 -2.139 1.00 68.75 118 PRO A C 1
ATOM 912 O O . PRO A 1 118 ? -11.920 -1.404 -2.824 1.00 68.75 118 PRO A O 1
ATOM 915 N N . ASP A 1 119 ? -13.214 -1.325 -0.969 1.00 81.94 119 ASP A N 1
ATOM 916 C CA . ASP A 1 119 ? -12.460 -0.254 -0.329 1.00 81.94 119 ASP A CA 1
ATOM 917 C C . ASP A 1 119 ? -11.077 -0.774 0.019 1.00 81.94 119 ASP A C 1
A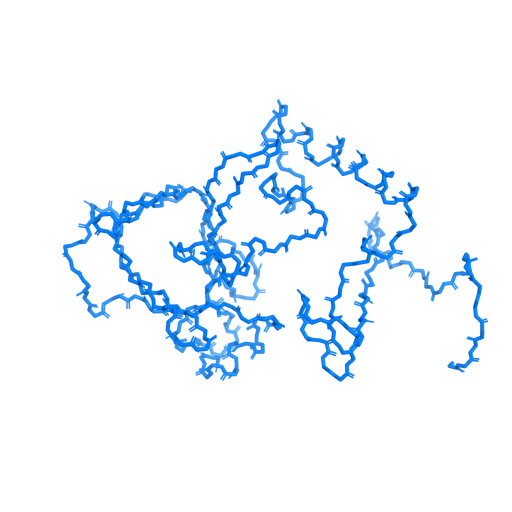TOM 919 O O . ASP A 1 119 ? -10.890 -1.813 0.672 1.00 81.94 119 ASP A O 1
ATOM 923 N N . LEU A 1 120 ? -10.111 0.021 -0.404 1.00 88.12 120 LEU A N 1
ATOM 924 C CA . LEU A 1 120 ? -8.703 -0.188 -0.173 1.00 88.12 120 LEU A CA 1
ATOM 925 C C . LEU A 1 120 ? -8.193 0.899 0.753 1.00 88.12 120 LEU A C 1
ATOM 927 O O . LEU A 1 120 ? -8.450 2.086 0.545 1.00 88.12 120 LEU A O 1
ATOM 931 N N . LEU A 1 121 ? -7.425 0.477 1.748 1.00 92.19 121 LEU A N 1
ATOM 932 C CA . LEU A 1 121 ? -6.592 1.354 2.551 1.00 92.19 121 LEU A CA 1
ATOM 933 C C . LEU A 1 121 ? -5.132 1.003 2.275 1.00 92.19 121 LEU A C 1
ATOM 935 O O . LEU A 1 121 ? -4.679 -0.091 2.604 1.00 92.19 121 LEU A O 1
ATOM 939 N N . THR A 1 122 ? -4.390 1.940 1.701 1.00 92.56 122 THR A N 1
ATOM 940 C CA . THR A 1 122 ? -2.967 1.787 1.395 1.00 92.56 122 THR A CA 1
ATOM 941 C C . THR A 1 122 ? -2.164 2.672 2.339 1.00 92.56 122 THR A C 1
ATOM 943 O O . THR A 1 122 ? -2.337 3.890 2.375 1.00 92.56 122 THR A O 1
ATOM 946 N N . LEU A 1 123 ? -1.280 2.053 3.117 1.00 94.56 123 LEU A N 1
ATOM 947 C CA . LEU A 1 123 ? -0.420 2.698 4.103 1.00 94.56 123 LEU A CA 1
ATOM 948 C C . LEU A 1 123 ? 1.038 2.476 3.706 1.00 94.56 123 LEU A C 1
ATOM 950 O O . LEU A 1 123 ? 1.594 1.407 3.923 1.00 94.56 123 LEU A O 1
ATOM 954 N N . ILE A 1 124 ? 1.675 3.489 3.131 1.00 93.00 124 ILE A N 1
ATOM 955 C CA . ILE A 1 124 ? 3.083 3.422 2.733 1.00 93.00 124 ILE A CA 1
ATOM 956 C C . ILE A 1 124 ? 3.938 3.998 3.861 1.00 93.00 124 ILE A C 1
ATOM 958 O O . ILE A 1 124 ? 3.672 5.105 4.330 1.00 93.00 124 ILE A O 1
ATOM 962 N N . ASP A 1 125 ? 4.969 3.262 4.274 1.00 92.75 125 ASP A N 1
ATOM 963 C CA . ASP A 1 125 ? 6.079 3.748 5.102 1.00 92.75 125 ASP A CA 1
ATOM 964 C C . ASP A 1 125 ? 7.355 3.636 4.265 1.00 92.75 125 ASP A C 1
ATOM 966 O O . ASP A 1 125 ? 7.822 2.530 3.981 1.00 92.75 125 ASP A O 1
ATOM 970 N N . ALA A 1 126 ? 7.858 4.771 3.783 1.00 89.12 126 ALA A N 1
ATOM 971 C CA . ALA A 1 126 ? 8.959 4.807 2.833 1.00 89.12 126 ALA A CA 1
ATOM 972 C C . ALA A 1 126 ? 10.114 5.650 3.369 1.00 89.12 126 ALA A C 1
ATOM 974 O O . ALA A 1 126 ? 9.953 6.817 3.731 1.00 89.12 126 ALA A O 1
ATOM 975 N N . GLU A 1 127 ? 11.304 5.057 3.342 1.00 89.25 127 GLU A N 1
ATOM 976 C CA . GLU A 1 127 ? 12.570 5.733 3.584 1.00 89.25 127 GLU A CA 1
ATOM 977 C C . GLU A 1 127 ? 13.525 5.407 2.437 1.00 89.25 127 GLU A C 1
ATOM 979 O O . GLU A 1 127 ? 14.028 4.292 2.309 1.00 89.25 127 GLU A O 1
ATOM 984 N N . ASN A 1 128 ? 13.735 6.387 1.565 1.00 84.69 128 ASN A N 1
ATOM 985 C CA . ASN A 1 128 ? 14.584 6.286 0.390 1.00 84.69 128 ASN A CA 1
ATOM 986 C C . ASN A 1 128 ? 15.331 7.620 0.151 1.00 84.69 128 ASN A C 1
ATOM 988 O O . ASN A 1 128 ? 15.013 8.622 0.796 1.00 84.69 128 ASN A O 1
ATOM 992 N N . PRO A 1 129 ? 16.321 7.675 -0.764 1.00 84.81 129 PRO A N 1
ATOM 993 C CA . PRO A 1 129 ? 17.119 8.885 -1.000 1.00 84.81 129 PRO A CA 1
ATOM 994 C C . PRO A 1 129 ? 16.329 10.138 -1.413 1.00 84.81 129 PRO A C 1
ATOM 996 O O . PRO A 1 129 ? 16.864 11.242 -1.348 1.00 84.81 129 PRO A O 1
ATOM 999 N N . PHE A 1 130 ? 15.086 9.977 -1.861 1.00 81.25 130 PHE A N 1
ATOM 1000 C CA . PHE A 1 130 ? 14.234 11.040 -2.386 1.00 81.25 130 PHE A CA 1
ATOM 1001 C C . PHE A 1 130 ? 13.030 11.336 -1.486 1.00 81.25 130 PHE A C 1
ATOM 1003 O O . PHE A 1 130 ? 12.455 12.418 -1.563 1.00 81.25 130 PHE A O 1
ATOM 1010 N N . PHE A 1 131 ? 12.636 10.402 -0.625 1.00 84.00 131 PHE A N 1
ATOM 1011 C CA . PHE A 1 131 ? 11.471 10.553 0.233 1.00 84.00 131 PHE A CA 1
ATOM 1012 C C . PHE A 1 131 ? 11.658 9.815 1.554 1.00 84.00 131 PHE A C 1
ATOM 1014 O O . PHE A 1 131 ? 12.030 8.643 1.585 1.00 84.00 131 PHE A O 1
ATOM 1021 N N . LYS A 1 132 ? 11.333 10.503 2.648 1.00 89.50 132 LYS A N 1
ATOM 1022 C CA . LYS A 1 132 ? 11.222 9.914 3.978 1.00 89.50 132 LYS A CA 1
ATOM 1023 C C . LYS A 1 132 ? 9.899 10.339 4.591 1.00 89.50 132 LYS A C 1
ATOM 1025 O O . LYS A 1 132 ? 9.720 11.514 4.909 1.00 89.50 132 LYS A O 1
ATOM 1030 N N . GLY A 1 133 ? 8.980 9.397 4.753 1.00 90.88 133 GLY A N 1
ATOM 1031 C CA . GLY A 1 133 ? 7.662 9.711 5.279 1.00 90.88 133 GLY A CA 1
ATOM 1032 C C . GLY A 1 133 ? 6.653 8.583 5.152 1.00 90.88 133 GLY A C 1
ATOM 1033 O O . GLY A 1 133 ? 6.947 7.483 4.689 1.00 90.88 133 GLY A O 1
ATOM 1034 N N . LYS A 1 134 ? 5.436 8.907 5.577 1.00 93.94 134 LYS A N 1
ATOM 1035 C CA . LYS A 1 134 ? 4.313 7.986 5.690 1.00 93.94 134 LYS A CA 1
ATOM 1036 C C . LYS A 1 134 ? 3.116 8.541 4.949 1.00 93.94 134 LYS A C 1
ATOM 1038 O O . LYS A 1 134 ? 2.727 9.678 5.210 1.00 93.94 134 LYS A O 1
ATOM 1043 N N . ILE A 1 135 ? 2.550 7.750 4.047 1.00 92.25 135 ILE A N 1
ATOM 1044 C CA . ILE A 1 135 ? 1.451 8.155 3.166 1.00 92.25 135 ILE A CA 1
ATOM 1045 C C . ILE A 1 135 ? 0.277 7.225 3.379 1.00 92.25 135 ILE A C 1
ATOM 1047 O O . ILE A 1 135 ? 0.457 6.014 3.493 1.00 92.25 135 ILE A O 1
ATOM 1051 N N . VAL A 1 136 ? -0.911 7.808 3.456 1.00 92.88 136 VAL A N 1
ATOM 1052 C CA . VAL A 1 136 ? -2.168 7.072 3.482 1.00 92.88 136 VAL A CA 1
ATOM 1053 C C . VAL A 1 136 ? -2.964 7.424 2.241 1.00 92.88 136 VAL A C 1
ATOM 1055 O O . VAL A 1 136 ? -3.060 8.592 1.868 1.00 92.88 136 VAL A O 1
ATOM 1058 N N . MET A 1 137 ? -3.541 6.409 1.615 1.00 89.94 137 MET A N 1
ATOM 1059 C CA . MET A 1 137 ? -4.505 6.553 0.536 1.00 89.94 137 MET A CA 1
ATOM 1060 C C . MET A 1 137 ? -5.685 5.643 0.837 1.00 89.94 137 MET A C 1
ATOM 1062 O O . MET A 1 137 ? -5.496 4.477 1.181 1.00 89.94 137 MET A O 1
ATOM 1066 N N . ALA A 1 138 ? -6.893 6.174 0.705 1.00 87.25 138 ALA A N 1
ATOM 1067 C CA . ALA A 1 138 ? -8.103 5.374 0.689 1.00 87.25 138 ALA A CA 1
ATOM 1068 C C . ALA A 1 138 ? -8.754 5.494 -0.682 1.00 87.25 138 ALA A C 1
ATOM 1070 O O . ALA A 1 138 ? -8.911 6.600 -1.207 1.00 87.25 138 ALA A O 1
ATOM 1071 N N . ALA A 1 139 ? -9.134 4.365 -1.259 1.00 78.62 139 ALA A N 1
ATOM 1072 C CA . ALA A 1 139 ? -9.874 4.313 -2.507 1.00 78.62 139 ALA A CA 1
ATOM 1073 C C . ALA A 1 139 ? -11.163 3.530 -2.281 1.00 78.62 139 ALA A C 1
ATOM 1075 O O . ALA A 1 139 ? -11.120 2.433 -1.733 1.00 78.62 139 ALA A O 1
ATOM 1076 N N . ASP A 1 140 ? -12.273 4.107 -2.728 1.00 69.31 140 ASP A N 1
ATOM 1077 C CA . ASP A 1 140 ? -13.549 3.425 -2.898 1.00 69.31 140 ASP A CA 1
ATOM 1078 C C . ASP A 1 140 ? -13.678 3.227 -4.399 1.00 69.31 140 ASP A C 1
ATOM 1080 O O . ASP A 1 140 ? -13.715 4.180 -5.190 1.00 69.31 140 ASP A O 1
ATOM 1084 N N . ASN A 1 141 ? -13.628 1.976 -4.823 1.00 57.84 141 ASN A N 1
ATOM 1085 C CA . ASN A 1 141 ? -13.612 1.679 -6.233 1.00 57.84 141 ASN A CA 1
ATOM 1086 C C . ASN A 1 141 ? -15.063 1.541 -6.725 1.00 57.84 141 ASN A C 1
ATOM 1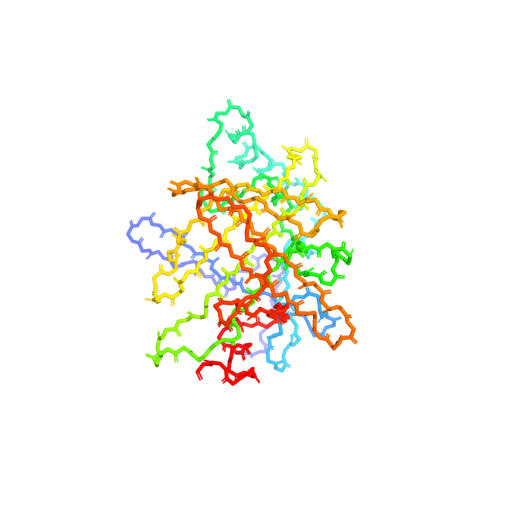088 O O . ASN A 1 141 ? -15.515 0.480 -7.129 1.00 57.84 141 ASN A O 1
ATOM 1092 N N . LEU A 1 142 ? -15.822 2.639 -6.774 1.00 50.22 142 LEU A N 1
ATOM 1093 C CA . LEU A 1 142 ? -17.156 2.683 -7.408 1.00 50.22 142 LEU A CA 1
ATOM 1094 C C . LEU A 1 142 ? -17.090 2.619 -8.953 1.00 50.22 142 LEU A C 1
ATOM 1096 O O . LEU A 1 142 ? -17.842 3.296 -9.652 1.00 50.22 142 LEU A O 1
ATOM 1100 N N . GLY A 1 143 ? -16.147 1.857 -9.515 1.00 41.84 143 GLY A N 1
ATOM 1101 C CA . GLY A 1 143 ? -15.943 1.714 -10.959 1.00 41.84 143 GLY A CA 1
ATOM 1102 C C . GLY A 1 143 ?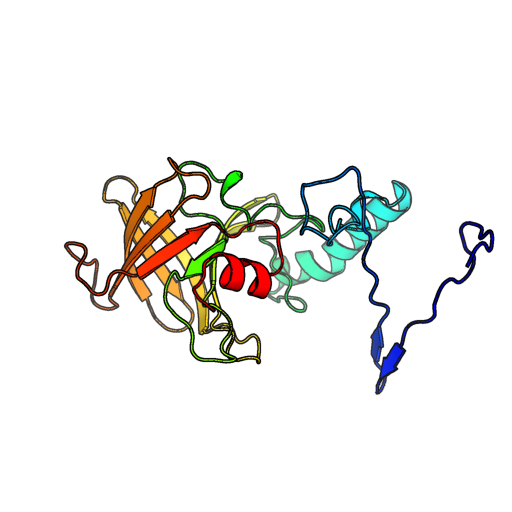 -15.269 2.911 -11.643 1.00 41.84 143 GLY A C 1
ATOM 1103 O O . GLY A 1 143 ? -15.162 2.921 -12.867 1.00 41.84 143 GLY A O 1
ATOM 1104 N N . THR A 1 144 ? -14.801 3.910 -10.884 1.00 41.94 144 THR A N 1
ATOM 1105 C CA . THR A 1 144 ? -14.121 5.112 -11.414 1.00 41.94 144 THR A CA 1
ATOM 1106 C C . THR A 1 144 ? -12.700 5.317 -10.880 1.00 41.94 144 THR A C 1
ATOM 1108 O O . THR A 1 144 ? -12.026 6.245 -11.326 1.00 41.94 144 THR A O 1
ATOM 1111 N N . GLY A 1 145 ? -12.224 4.468 -9.956 1.00 49.88 145 GLY A N 1
ATOM 1112 C CA . GLY A 1 145 ? -10.871 4.557 -9.394 1.00 49.88 145 GLY A CA 1
ATOM 1113 C C . GLY A 1 145 ? -10.592 5.843 -8.606 1.00 49.88 145 GLY A C 1
ATOM 1114 O O . GLY A 1 145 ? -9.455 6.307 -8.586 1.00 49.88 145 GLY A O 1
ATOM 1115 N N . GLN A 1 146 ? -11.610 6.464 -7.999 1.00 56.28 146 GLN A N 1
ATOM 1116 C CA . GLN A 1 146 ? -11.420 7.715 -7.267 1.00 56.28 146 GLN A CA 1
ATOM 1117 C C . GLN A 1 146 ? -10.880 7.466 -5.854 1.00 56.28 146 GLN A C 1
ATOM 1119 O O . GLN A 1 146 ? -11.483 6.764 -5.045 1.00 56.28 146 GLN A O 1
ATOM 1124 N N . HIS A 1 147 ? -9.747 8.098 -5.544 1.00 62.75 147 HIS A N 1
ATOM 1125 C CA . HIS A 1 147 ? -9.277 8.228 -4.169 1.00 62.75 147 HIS A CA 1
ATOM 1126 C C . HIS A 1 147 ? -10.327 8.988 -3.347 1.00 62.75 147 HIS A C 1
ATOM 1128 O O . HIS A 1 147 ? -10.712 10.107 -3.691 1.00 62.75 147 HIS A O 1
ATOM 1134 N N . VAL A 1 148 ? -10.781 8.381 -2.252 1.00 76.12 148 VAL A N 1
ATOM 1135 C CA . VAL A 1 148 ? -11.686 9.009 -1.280 1.00 76.12 148 VAL A CA 1
ATOM 1136 C C . VAL A 1 148 ? -10.926 10.085 -0.514 1.00 76.12 148 VAL A C 1
ATOM 1138 O O . VAL A 1 148 ? -11.428 11.199 -0.326 1.00 76.12 148 VAL A O 1
ATOM 1141 N N . PHE A 1 149 ? -9.693 9.763 -0.119 1.00 84.44 149 PHE A N 1
ATOM 1142 C CA . PHE A 1 149 ? -8.740 10.703 0.448 1.00 84.44 149 PHE A CA 1
ATOM 1143 C C . PHE A 1 149 ? -7.298 10.219 0.271 1.00 84.44 149 PHE A C 1
ATOM 1145 O O . PHE A 1 149 ? -7.025 9.026 0.113 1.00 84.44 149 PHE A O 1
ATOM 1152 N N . ASP A 1 150 ? -6.379 11.168 0.378 1.00 89.19 150 ASP A N 1
ATOM 1153 C CA . ASP A 1 150 ? -4.936 10.966 0.429 1.00 89.19 150 ASP A CA 1
ATOM 1154 C C . ASP A 1 150 ? -4.334 11.878 1.506 1.00 89.19 150 ASP A C 1
ATOM 1156 O O . ASP A 1 150 ? -4.927 12.891 1.901 1.00 89.19 150 ASP A O 1
ATOM 1160 N N . GLY A 1 151 ? -3.185 11.488 2.049 1.00 92.12 151 GLY A N 1
ATOM 1161 C CA . GLY A 1 151 ? -2.562 12.221 3.137 1.00 92.12 151 GLY A CA 1
ATOM 1162 C C . GLY A 1 151 ? -1.346 11.541 3.737 1.00 92.12 151 GLY A C 1
ATOM 1163 O O . GLY A 1 151 ? -0.686 10.712 3.117 1.00 92.12 151 GLY A O 1
ATOM 1164 N N . THR A 1 152 ? -1.073 11.878 4.993 1.00 95.31 152 THR A N 1
ATOM 1165 C CA . THR A 1 152 ? 0.015 11.297 5.786 1.00 95.31 152 THR A CA 1
ATOM 1166 C C . THR A 1 152 ? -0.518 10.587 7.018 1.00 95.31 152 THR A C 1
ATOM 1168 O O . THR A 1 152 ? -1.646 10.839 7.447 1.00 95.31 152 THR A O 1
ATOM 1171 N N . TRP A 1 153 ? 0.289 9.701 7.602 1.00 96.50 153 TRP A N 1
ATOM 1172 C CA . TRP A 1 153 ? -0.098 9.003 8.823 1.00 96.50 153 TRP A CA 1
ATOM 1173 C C . TRP A 1 153 ? 1.024 8.878 9.846 1.00 96.50 153 TRP A C 1
ATOM 1175 O O . TRP A 1 153 ? 2.212 8.849 9.524 1.00 96.50 153 TRP A O 1
ATOM 1185 N N . THR A 1 154 ? 0.628 8.761 11.107 1.00 97.62 154 THR A N 1
ATOM 1186 C CA . THR A 1 154 ? 1.509 8.436 12.229 1.00 97.62 154 THR A CA 1
ATOM 1187 C C . THR A 1 154 ? 0.866 7.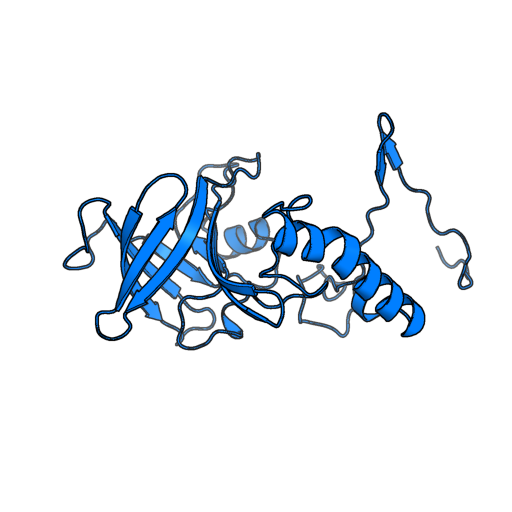366 13.100 1.00 97.62 154 THR A C 1
ATOM 1189 O O . THR A 1 154 ? -0.352 7.193 13.091 1.00 97.62 154 THR A O 1
ATOM 1192 N N . VAL A 1 155 ? 1.696 6.634 13.845 1.00 97.00 155 VAL A N 1
ATOM 1193 C CA . VAL A 1 155 ? 1.255 5.652 14.841 1.00 97.00 155 VAL A CA 1
ATOM 1194 C C . VAL A 1 155 ? 2.018 5.848 16.136 1.00 97.00 155 VAL A C 1
ATOM 1196 O O . VAL A 1 155 ? 3.230 6.065 16.116 1.00 97.00 155 VAL A O 1
ATOM 1199 N N . ASP A 1 156 ? 1.313 5.697 17.247 1.00 96.44 156 ASP A N 1
ATOM 1200 C CA . ASP A 1 156 ? 1.888 5.469 18.562 1.00 96.44 156 ASP A CA 1
ATOM 1201 C C . ASP A 1 156 ? 1.626 4.012 18.957 1.00 96.44 156 ASP A C 1
ATOM 1203 O O . ASP A 1 156 ? 0.506 3.627 19.288 1.00 96.44 156 ASP A O 1
ATOM 1207 N N . LYS A 1 157 ? 2.678 3.190 18.916 1.00 90.94 157 LYS A N 1
ATOM 1208 C CA . LYS A 1 157 ? 2.595 1.763 19.256 1.00 90.94 157 LYS A CA 1
ATOM 1209 C C . LYS A 1 157 ? 2.390 1.508 20.752 1.00 90.94 157 LYS A C 1
ATOM 1211 O O . LYS A 1 157 ? 1.984 0.412 21.109 1.00 90.94 157 LYS A O 1
ATOM 1216 N N . ALA A 1 158 ? 2.681 2.471 21.630 1.00 94.31 158 ALA A N 1
ATOM 1217 C CA . ALA A 1 158 ? 2.463 2.289 23.066 1.00 94.31 158 ALA A CA 1
ATOM 1218 C C . ALA A 1 158 ? 0.968 2.310 23.414 1.00 94.31 158 ALA A C 1
ATOM 1220 O O . ALA A 1 158 ? 0.536 1.651 24.357 1.00 94.31 158 ALA A O 1
ATOM 1221 N N . THR A 1 159 ? 0.189 3.061 22.637 1.00 94.62 159 THR A N 1
ATOM 1222 C CA . THR A 1 159 ? -1.255 3.233 22.826 1.00 94.62 159 THR A CA 1
ATOM 1223 C C . THR A 1 159 ? -2.090 2.601 21.711 1.00 94.62 159 THR A C 1
ATOM 1225 O O . THR A 1 159 ? -3.313 2.617 21.791 1.00 94.62 159 THR A O 1
ATOM 1228 N N . ASN A 1 160 ? -1.440 2.035 20.686 1.00 96.69 160 ASN A N 1
ATOM 1229 C CA . ASN A 1 160 ? -2.054 1.581 19.435 1.00 96.69 160 ASN A CA 1
ATOM 1230 C C . ASN A 1 160 ? -2.952 2.642 18.781 1.00 96.69 160 ASN A C 1
ATOM 1232 O O . ASN A 1 160 ? -3.980 2.342 18.174 1.00 96.69 160 ASN A O 1
ATOM 1236 N N . ASN A 1 161 ? -2.536 3.899 18.901 1.00 98.00 161 ASN A N 1
ATOM 1237 C CA . ASN A 1 161 ? -3.200 5.029 18.282 1.00 98.00 161 ASN A CA 1
ATOM 1238 C C . ASN A 1 161 ? -2.610 5.304 16.899 1.00 98.00 161 ASN A C 1
ATOM 1240 O O . ASN A 1 161 ? -1.407 5.139 16.680 1.00 98.00 161 ASN A O 1
ATOM 1244 N N . PHE A 1 162 ? -3.434 5.801 15.984 1.00 98.06 162 PHE A N 1
ATOM 1245 C CA . PHE A 1 162 ? -2.993 6.356 14.711 1.00 98.06 162 PHE A CA 1
ATOM 1246 C C . PHE A 1 162 ? -3.622 7.723 14.451 1.00 98.06 162 PHE A C 1
ATOM 1248 O O . PHE A 1 162 ? -4.730 8.012 14.900 1.00 98.06 162 PHE A O 1
ATOM 1255 N N . THR A 1 163 ? -2.920 8.565 13.697 1.00 98.25 163 THR A N 1
ATOM 1256 C CA . THR A 1 163 ? -3.485 9.795 13.129 1.00 98.25 163 THR A CA 1
ATOM 1257 C C . THR A 1 163 ? -3.325 9.761 11.622 1.00 98.25 163 THR A C 1
ATOM 1259 O O . THR A 1 163 ? -2.212 9.551 11.145 1.00 98.25 163 THR A O 1
ATOM 1262 N N . PHE A 1 164 ? -4.403 10.007 10.882 1.00 97.62 164 PHE A N 1
ATOM 1263 C CA . PHE A 1 164 ? -4.361 10.312 9.454 1.00 97.62 164 PHE A CA 1
ATOM 1264 C C . PHE A 1 164 ? -4.615 11.803 9.259 1.00 97.62 164 PHE A C 1
ATOM 1266 O O . PHE A 1 164 ? -5.637 12.319 9.700 1.00 97.62 164 PHE A O 1
ATOM 1273 N N . ILE A 1 165 ? -3.692 12.492 8.597 1.00 96.88 165 ILE A N 1
ATOM 1274 C CA . ILE A 1 165 ? -3.835 13.897 8.209 1.00 96.88 165 ILE A CA 1
ATOM 1275 C C . ILE A 1 165 ? -4.052 13.904 6.705 1.00 96.88 165 ILE A C 1
ATOM 1277 O O . ILE A 1 165 ? -3.110 13.659 5.949 1.00 96.88 165 ILE A O 1
ATOM 1281 N N . THR A 1 166 ? -5.291 14.137 6.282 1.00 93.69 166 THR A N 1
ATOM 1282 C CA . THR A 1 166 ? -5.709 13.974 4.886 1.00 93.69 166 THR A CA 1
ATOM 1283 C C . THR A 1 166 ? -6.110 15.301 4.260 1.00 93.69 166 THR A C 1
ATOM 1285 O O . THR A 1 166 ? -6.293 16.308 4.943 1.00 93.69 166 THR A O 1
ATOM 1288 N N . ASN A 1 167 ? -6.300 15.298 2.946 1.00 89.88 167 ASN A N 1
ATOM 1289 C CA . ASN A 1 167 ? -6.898 16.417 2.222 1.00 89.88 167 ASN A CA 1
ATOM 1290 C C . ASN A 1 167 ? -8.390 16.661 2.545 1.00 89.88 167 ASN A C 1
ATOM 1292 O O . ASN A 1 167 ? -8.954 17.645 2.063 1.00 89.88 167 ASN A O 1
ATOM 1296 N N . LYS A 1 168 ? -9.038 15.786 3.327 1.00 89.62 168 LYS A N 1
ATOM 1297 C CA . LYS A 1 168 ? -10.443 15.919 3.745 1.00 89.62 168 LYS A CA 1
ATOM 1298 C C . LYS A 1 168 ? -10.583 16.358 5.197 1.00 89.62 168 LYS A C 1
ATOM 1300 O O . LYS A 1 168 ? -11.322 17.296 5.473 1.00 89.62 168 LYS A O 1
ATOM 1305 N N . ASP A 1 169 ? -9.906 15.660 6.100 1.00 94.75 169 ASP A N 1
ATOM 1306 C CA . ASP A 1 169 ? -9.991 15.865 7.547 1.00 94.75 169 ASP A CA 1
ATOM 1307 C C . ASP A 1 169 ? -8.780 15.245 8.272 1.00 94.75 169 ASP A C 1
ATOM 1309 O O . ASP A 1 169 ? -7.918 14.597 7.660 1.00 94.75 169 ASP A O 1
ATOM 1313 N N . ILE A 1 170 ? -8.731 15.421 9.592 1.00 97.31 170 ILE A N 1
ATOM 1314 C CA . ILE A 1 170 ? -7.840 14.700 10.495 1.00 97.31 170 ILE A CA 1
ATOM 1315 C C . ILE A 1 170 ? -8.634 13.581 11.170 1.00 97.31 170 ILE A C 1
ATOM 1317 O O . ILE A 1 170 ? -9.622 13.824 11.861 1.00 97.31 170 ILE A O 1
ATOM 1321 N N . TYR A 1 171 ? -8.173 12.345 11.003 1.00 97.00 171 TYR A N 1
ATOM 1322 C CA . TYR A 1 171 ? -8.768 11.173 11.632 1.00 97.00 171 TYR A CA 1
ATOM 1323 C C . TYR A 1 171 ? -7.858 10.664 12.741 1.00 97.00 171 TYR A C 1
ATOM 1325 O O . TYR A 1 171 ? -6.703 10.316 12.502 1.00 97.00 171 TYR A O 1
ATOM 1333 N N . TYR A 1 172 ? -8.396 10.590 13.950 1.00 98.25 172 TYR A N 1
ATOM 1334 C CA . TYR A 1 172 ? -7.752 9.994 15.112 1.00 98.25 172 TYR A CA 1
ATOM 1335 C C . TYR A 1 172 ? -8.344 8.609 15.324 1.00 98.25 172 TYR A C 1
ATOM 1337 O O . TYR A 1 172 ? -9.568 8.471 15.336 1.00 98.25 172 TYR A O 1
ATOM 1345 N N . GLY A 1 173 ? -7.516 7.586 15.506 1.00 97.62 173 GLY A N 1
ATOM 1346 C CA . GLY A 1 173 ? -8.025 6.226 15.596 1.00 97.62 173 GLY A CA 1
ATOM 1347 C C . GLY A 1 173 ? -7.213 5.272 16.448 1.00 97.62 173 GLY A C 1
ATOM 1348 O O . GLY A 1 173 ? -6.101 5.577 16.870 1.00 97.62 173 GLY A O 1
ATOM 1349 N N . LEU A 1 174 ? -7.820 4.114 16.686 1.00 97.81 174 LEU A N 1
ATOM 1350 C CA . LEU A 1 174 ? -7.249 2.940 17.333 1.00 97.81 174 LEU A CA 1
ATOM 1351 C C . LEU A 1 174 ? -7.035 1.856 16.286 1.00 97.81 174 LEU A C 1
ATOM 1353 O O . LEU A 1 174 ? -7.886 1.680 15.410 1.00 97.81 174 LEU A O 1
ATOM 1357 N N . PHE A 1 175 ? -5.955 1.091 16.416 1.00 98.00 175 PHE A N 1
ATOM 1358 C CA . PHE A 1 175 ? -5.731 -0.084 15.584 1.00 98.00 175 PHE A CA 1
ATOM 1359 C C . PHE A 1 175 ? -5.425 -1.342 16.402 1.00 98.00 175 PHE A C 1
ATOM 1361 O O . PHE A 1 175 ? -4.913 -1.287 17.515 1.00 98.00 175 PHE A O 1
ATOM 1368 N N . GLU A 1 176 ? -5.741 -2.495 15.825 1.00 98.00 176 GLU A N 1
ATOM 1369 C CA . GLU A 1 176 ? -5.317 -3.811 16.296 1.00 98.00 176 GLU A CA 1
ATOM 1370 C C . GLU A 1 176 ? -4.821 -4.589 15.077 1.00 98.00 176 GLU A C 1
ATOM 1372 O O . GLU A 1 176 ? -5.524 -4.687 14.069 1.00 98.00 176 GLU A O 1
ATOM 1377 N N . LEU A 1 177 ? -3.581 -5.072 15.155 1.00 97.81 177 LEU A N 1
ATOM 1378 C CA . LEU A 1 177 ? -2.910 -5.813 14.092 1.00 97.81 177 LEU A CA 1
ATOM 1379 C C . LEU A 1 177 ? -2.728 -7.262 14.548 1.00 97.81 177 LEU A C 1
ATOM 1381 O O . LEU A 1 177 ? -2.086 -7.508 15.568 1.00 97.81 177 LEU A O 1
ATOM 1385 N N . ASP A 1 178 ? -3.258 -8.201 13.771 1.00 97.62 178 ASP A N 1
ATOM 1386 C CA . ASP A 1 178 ? -3.059 -9.636 13.969 1.00 97.62 178 ASP A CA 1
ATOM 1387 C C . ASP A 1 178 ? -2.337 -10.227 12.755 1.00 97.62 178 ASP A C 1
ATOM 1389 O O . ASP A 1 178 ? -2.896 -10.299 11.661 1.00 97.62 178 ASP A O 1
ATOM 1393 N N . GLU A 1 179 ? -1.088 -10.648 12.956 1.00 97.38 179 GLU A N 1
ATOM 1394 C CA . GLU A 1 179 ? -0.229 -11.266 11.936 1.00 97.38 179 GLU A CA 1
ATOM 1395 C C . GLU A 1 179 ? -0.099 -12.792 12.118 1.00 97.38 179 GLU A C 1
ATOM 1397 O O . GLU A 1 179 ? 0.779 -13.404 11.510 1.00 97.38 179 GLU A O 1
ATOM 1402 N N . SER A 1 180 ? -0.920 -13.416 12.975 1.00 96.06 180 SER A N 1
ATOM 1403 C CA . SER A 1 180 ? -0.812 -14.845 13.315 1.00 96.06 180 SER A CA 1
ATOM 1404 C C . SER A 1 180 ? -1.423 -15.791 12.272 1.00 96.06 180 SER A C 1
ATOM 1406 O O . SER A 1 180 ? -1.095 -16.980 12.249 1.00 96.06 180 SER A O 1
ATOM 1408 N N . GLY A 1 181 ? -2.311 -15.274 11.420 1.00 92.62 181 GLY A N 1
ATOM 1409 C CA . GLY A 1 181 ? -2.956 -16.017 10.340 1.00 92.62 181 GLY A CA 1
ATOM 1410 C C . GLY A 1 181 ? -2.125 -16.102 9.056 1.00 92.62 181 GLY A C 1
ATOM 1411 O O . GLY A 1 181 ? -1.024 -15.570 8.955 1.00 92.62 181 GLY A O 1
ATOM 1412 N N . GLU A 1 182 ? -2.691 -16.752 8.034 1.00 91.94 182 GLU A N 1
ATOM 1413 C CA . GLU A 1 182 ? -2.097 -16.811 6.686 1.00 91.94 182 GLU A CA 1
ATOM 1414 C C . GLU A 1 182 ? -1.971 -15.418 6.047 1.00 91.94 182 GLU A C 1
ATOM 1416 O O . GLU A 1 182 ? -0.995 -15.126 5.358 1.00 91.94 182 GLU A O 1
ATOM 1421 N N . ARG A 1 183 ? -2.955 -14.553 6.310 1.00 93.75 183 ARG A N 1
ATOM 1422 C CA . ARG A 1 183 ? -2.970 -13.135 5.940 1.00 93.75 183 ARG A CA 1
ATOM 1423 C C . ARG A 1 183 ? -3.193 -12.319 7.198 1.00 93.75 183 ARG A C 1
ATOM 1425 O O . ARG A 1 183 ? -4.055 -12.677 8.006 1.00 93.75 183 ARG A O 1
ATOM 1432 N N . ALA A 1 184 ? -2.446 -11.230 7.347 1.00 97.31 184 ALA A N 1
ATOM 1433 C CA . ALA A 1 184 ? -2.644 -10.340 8.478 1.00 97.31 184 ALA A CA 1
ATOM 1434 C C . ALA A 1 184 ? -4.024 -9.673 8.417 1.00 97.31 184 ALA A C 1
ATOM 1436 O O . ALA A 1 184 ? -4.587 -9.454 7.339 1.00 97.31 184 ALA A O 1
ATOM 1437 N N . THR A 1 185 ? -4.562 -9.307 9.576 1.00 97.44 185 THR A N 1
ATOM 1438 C CA . THR A 1 185 ? -5.774 -8.491 9.671 1.00 97.44 185 THR A CA 1
ATOM 1439 C C . THR A 1 185 ? -5.504 -7.213 10.442 1.00 97.44 185 THR A C 1
ATOM 1441 O O . THR A 1 185 ? -4.724 -7.195 11.393 1.00 97.44 185 THR A O 1
ATOM 1444 N N . LEU A 1 186 ? -6.155 -6.141 10.003 1.00 97.75 186 LEU A N 1
ATOM 1445 C CA . LEU A 1 186 ? -6.044 -4.814 10.585 1.00 97.75 186 LEU A CA 1
ATOM 1446 C C . LEU A 1 186 ? -7.441 -4.337 10.962 1.00 97.75 186 LEU A C 1
ATOM 1448 O O . LEU A 1 186 ? -8.271 -4.054 10.100 1.00 97.75 186 LEU A O 1
ATOM 1452 N N . LYS A 1 187 ? -7.713 -4.248 12.258 1.00 97.75 187 LYS A N 1
ATOM 1453 C CA . LYS A 1 187 ? -8.950 -3.668 12.774 1.00 97.75 187 LYS A CA 1
ATOM 1454 C C . LYS A 1 187 ? -8.707 -2.206 13.116 1.00 97.75 187 LYS A C 1
ATOM 1456 O O . LYS A 1 187 ? -7.768 -1.911 13.849 1.00 97.75 187 LYS A O 1
ATOM 1461 N N . ILE A 1 188 ? -9.553 -1.306 12.622 1.00 96.94 188 ILE A N 1
ATOM 1462 C CA . ILE A 1 188 ? -9.454 0.131 12.894 1.00 96.94 188 ILE A CA 1
ATOM 1463 C C . ILE A 1 188 ? -10.784 0.730 13.328 1.00 96.94 188 ILE A C 1
ATOM 1465 O O . ILE A 1 188 ? -11.854 0.353 12.855 1.00 96.94 188 ILE A O 1
ATOM 1469 N N . GLU A 1 189 ? -10.705 1.721 14.201 1.00 97.12 189 GLU A N 1
ATOM 1470 C CA . GLU A 1 189 ? -11.812 2.616 14.523 1.00 97.12 189 GLU A CA 1
ATOM 1471 C C . GLU A 1 189 ? -11.286 4.035 14.607 1.00 97.12 189 GLU A C 1
ATOM 1473 O O . GLU A 1 189 ? -10.198 4.252 15.134 1.00 97.12 189 GLU A O 1
ATOM 1478 N N . TYR A 1 190 ? -12.040 4.998 14.084 1.00 96.12 190 TYR A N 1
ATOM 1479 C CA . TYR A 1 190 ? -11.595 6.382 14.027 1.00 96.12 190 TYR A CA 1
ATOM 1480 C C . TYR A 1 190 ? -12.725 7.381 14.266 1.00 96.12 190 TYR A C 1
ATOM 1482 O O . TYR A 1 190 ? -13.912 7.069 14.168 1.00 96.12 190 TYR A O 1
ATOM 1490 N N . SER A 1 191 ? -12.324 8.609 14.577 1.00 95.88 191 SER A N 1
ATOM 1491 C CA . SER A 1 191 ? -13.178 9.774 14.777 1.00 95.88 191 SER A CA 1
ATOM 1492 C C . SER A 1 191 ? -12.426 11.040 14.361 1.00 95.88 191 SER A C 1
ATOM 1494 O O . SER A 1 191 ? -11.197 11.084 14.397 1.00 95.88 191 SER A O 1
ATOM 1496 N N . THR A 1 192 ? -13.156 12.088 13.988 1.00 95.81 192 THR A N 1
ATOM 1497 C CA . THR A 1 192 ? -12.587 13.415 13.691 1.00 95.81 192 THR A CA 1
ATOM 1498 C C . THR A 1 192 ? -12.482 14.301 14.939 1.00 95.81 192 THR A C 1
ATOM 1500 O O . THR A 1 192 ? -11.791 15.312 14.937 1.00 95.81 192 THR A O 1
ATOM 1503 N N . GLY A 1 193 ? -13.132 13.913 16.045 1.00 94.81 193 GLY A N 1
ATOM 1504 C CA . GLY A 1 193 ? -13.158 14.680 17.300 1.00 94.81 193 GLY A CA 1
ATOM 1505 C C . GLY A 1 193 ? -12.079 14.312 18.326 1.00 94.81 193 GLY A C 1
ATOM 1506 O O . GLY A 1 193 ? -12.066 14.886 19.413 1.00 94.81 193 GLY A O 1
ATOM 1507 N N . GLY A 1 194 ? -11.214 13.340 18.024 1.00 96.56 194 GLY A N 1
ATOM 1508 C CA . GLY A 1 194 ? -10.181 12.823 18.929 1.00 96.56 194 GLY A CA 1
ATOM 1509 C C . GLY A 1 194 ? -10.128 11.295 18.952 1.00 96.56 194 GLY A C 1
ATOM 1510 O O . GLY A 1 194 ? -10.964 10.630 18.340 1.00 96.56 194 GLY A O 1
ATOM 1511 N N . TYR A 1 195 ? -9.134 10.735 19.647 1.00 97.81 195 TYR A N 1
ATOM 1512 C CA . TYR A 1 195 ? -8.926 9.286 19.702 1.00 97.81 195 TYR A CA 1
ATOM 1513 C C . TYR A 1 195 ? -10.125 8.567 20.342 1.00 97.81 195 TYR A C 1
ATOM 1515 O O . TYR A 1 195 ? -10.534 8.935 21.449 1.00 97.81 195 TYR A O 1
ATOM 1523 N N . PRO A 1 196 ? -10.684 7.531 19.690 1.00 97.06 196 PRO A N 1
ATOM 1524 C CA . PRO A 1 196 ? -11.643 6.639 20.326 1.00 97.06 196 PRO A CA 1
ATOM 1525 C C . PRO A 1 196 ? -11.035 6.007 21.586 1.00 97.06 196 PRO A C 1
ATOM 1527 O O . PRO A 1 196 ? -9.848 5.700 21.622 1.00 97.06 196 PRO A O 1
ATOM 1530 N N . ALA A 1 197 ? -11.844 5.794 22.625 1.00 95.69 197 ALA A N 1
ATOM 1531 C CA . ALA A 1 197 ? -11.369 5.183 23.873 1.00 95.69 197 ALA A CA 1
ATOM 1532 C C . ALA A 1 197 ? -11.291 3.645 23.805 1.00 95.69 197 ALA A C 1
ATOM 1534 O O . ALA A 1 197 ? -10.581 3.021 24.589 1.00 95.69 197 ALA A O 1
ATOM 1535 N N . SER A 1 198 ? -12.053 3.029 22.900 1.00 96.88 198 SER A N 1
ATOM 1536 C CA . SER A 1 198 ? -12.142 1.577 22.719 1.00 96.88 198 SER A CA 1
ATOM 1537 C C . SER A 1 198 ? -12.805 1.251 21.382 1.00 96.88 198 SER A C 1
ATOM 1539 O O . SER A 1 198 ? -13.533 2.090 20.852 1.00 96.88 198 SER A O 1
ATOM 1541 N N . PHE A 1 199 ? -12.640 0.020 20.896 1.00 97.94 199 PHE A N 1
ATOM 1542 C CA . PHE A 1 199 ? -13.413 -0.471 19.756 1.00 97.94 199 PHE A CA 1
ATOM 1543 C C . PHE A 1 199 ? -14.898 -0.642 20.102 1.00 97.94 199 PHE A C 1
ATOM 1545 O O . PHE A 1 199 ? -15.257 -1.197 21.141 1.00 97.94 199 PHE A O 1
ATOM 1552 N N . SER A 1 200 ? -15.755 -0.230 19.182 1.00 96.50 200 SER A N 1
ATOM 1553 C CA . SER A 1 200 ? -17.197 -0.400 19.172 1.00 96.50 200 SER A CA 1
ATOM 1554 C C . SER A 1 200 ? -17.623 -1.345 18.043 1.00 96.50 200 SER A C 1
ATOM 1556 O O . SER A 1 200 ? -16.806 -1.943 17.339 1.00 96.50 200 SER A O 1
ATOM 1558 N N . SER A 1 201 ? -18.934 -1.479 17.840 1.00 94.25 201 SER A N 1
ATOM 1559 C CA . SER A 1 201 ? -19.497 -2.204 16.696 1.00 94.25 201 SER A CA 1
ATOM 1560 C C . SER A 1 201 ? -19.254 -1.517 15.347 1.00 94.25 201 SER A C 1
ATOM 1562 O O . SER A 1 201 ? -19.569 -2.105 14.317 1.00 94.25 201 SER A O 1
ATOM 1564 N N . LYS A 1 202 ? -18.723 -0.287 15.340 1.00 93.00 202 LYS A N 1
ATOM 1565 C CA . LYS A 1 202 ? -18.370 0.456 14.122 1.00 93.00 202 LYS A CA 1
ATOM 1566 C C . LYS A 1 202 ? -16.938 0.200 13.657 1.00 93.00 202 LYS A C 1
ATOM 1568 O O . LYS A 1 202 ? -16.570 0.690 12.593 1.00 93.00 202 LYS A O 1
ATOM 1573 N N . ALA A 1 203 ? -16.141 -0.528 14.440 1.00 95.75 203 ALA A N 1
ATOM 1574 C CA . ALA A 1 203 ? -14.790 -0.889 14.051 1.00 95.75 203 ALA A CA 1
ATOM 1575 C C . ALA A 1 203 ? -14.805 -1.637 12.713 1.00 95.75 203 ALA A C 1
ATOM 1577 O O . ALA A 1 203 ? -15.556 -2.595 12.518 1.00 95.75 203 ALA A O 1
ATOM 1578 N N . MET A 1 204 ? -13.949 -1.200 11.803 1.00 93.88 204 MET A N 1
ATOM 1579 C CA . MET A 1 204 ? -13.777 -1.805 10.496 1.00 93.88 204 MET A CA 1
ATOM 1580 C C . MET A 1 204 ? -12.670 -2.842 10.565 1.00 93.88 204 MET A C 1
ATOM 1582 O O . MET A 1 204 ? -11.642 -2.622 11.204 1.00 93.88 204 MET A O 1
ATOM 1586 N N . LEU A 1 205 ? -12.882 -3.973 9.904 1.00 95.44 205 LEU A N 1
ATOM 1587 C CA . LEU A 1 205 ? -11.904 -5.044 9.820 1.00 95.44 205 LEU A CA 1
ATOM 1588 C C . LEU A 1 205 ? -11.389 -5.127 8.393 1.00 95.44 205 LEU A C 1
ATOM 1590 O O . LEU A 1 205 ? -12.174 -5.328 7.472 1.00 95.44 205 LEU A O 1
ATOM 1594 N N . TYR A 1 206 ? -10.081 -5.024 8.231 1.00 94.88 206 TYR A N 1
ATOM 1595 C CA . TYR A 1 206 ? -9.396 -5.192 6.966 1.00 94.88 206 TYR A CA 1
ATOM 1596 C C . TYR A 1 206 ? -8.546 -6.458 6.971 1.00 94.88 206 TYR A C 1
ATOM 1598 O O . TYR A 1 206 ? -8.153 -6.964 8.025 1.00 94.88 206 TYR A O 1
ATOM 1606 N N . ILE A 1 207 ? -8.235 -6.950 5.779 1.00 95.44 207 ILE A N 1
ATOM 1607 C CA . ILE A 1 207 ? -7.333 -8.075 5.553 1.00 95.44 207 ILE A CA 1
ATOM 1608 C C . ILE A 1 207 ? -6.232 -7.678 4.568 1.00 95.44 207 ILE A C 1
ATOM 1610 O O . ILE A 1 207 ? -6.488 -6.980 3.588 1.00 95.44 207 ILE A O 1
ATOM 1614 N N . GLU A 1 208 ? -5.000 -8.095 4.854 1.00 94.69 208 GLU A N 1
ATOM 1615 C CA . GLU A 1 208 ? -3.813 -7.862 4.020 1.00 94.69 208 GLU A CA 1
ATOM 1616 C C . GLU A 1 208 ? -4.076 -8.305 2.584 1.00 94.69 208 GLU A C 1
ATOM 1618 O O . GLU A 1 208 ? -4.506 -9.438 2.397 1.00 94.69 208 GLU A O 1
ATOM 1623 N N . ARG A 1 209 ? -3.790 -7.478 1.573 1.00 89.56 209 ARG A N 1
ATOM 1624 C CA . ARG A 1 209 ? -3.941 -7.835 0.152 1.00 89.56 209 ARG A CA 1
ATOM 1625 C C . ARG A 1 209 ? -3.043 -9.014 -0.259 1.00 89.56 209 ARG A C 1
ATOM 1627 O O . ARG A 1 209 ? -1.858 -9.058 0.069 1.00 89.56 209 ARG A O 1
ATOM 1634 N N . ALA A 1 210 ? -3.594 -9.941 -1.043 1.00 89.31 210 ALA A N 1
ATOM 1635 C CA . ALA A 1 210 ? -2.833 -11.012 -1.679 1.00 89.31 210 ALA A CA 1
ATOM 1636 C C . ALA A 1 210 ? -2.205 -10.553 -3.009 1.00 89.31 210 ALA A C 1
ATOM 1638 O O . ALA A 1 210 ? -2.614 -9.565 -3.616 1.00 89.31 210 ALA A O 1
ATOM 1639 N N . ASN A 1 211 ? -1.222 -11.298 -3.516 1.00 84.62 211 ASN A N 1
ATOM 1640 C CA . ASN A 1 211 ? -0.600 -11.045 -4.819 1.00 84.62 211 ASN A CA 1
ATOM 1641 C C . ASN A 1 211 ? -1.500 -11.500 -5.989 1.00 84.62 211 ASN A C 1
ATOM 1643 O O . ASN A 1 211 ? -1.101 -12.311 -6.818 1.00 84.62 211 ASN A O 1
ATOM 1647 N N . MET A 1 212 ? -2.727 -10.994 -6.059 1.00 85.88 212 MET A N 1
ATOM 1648 C CA . MET A 1 212 ? -3.677 -11.229 -7.150 1.00 85.88 212 MET A CA 1
ATOM 1649 C C . MET A 1 212 ? -4.472 -9.950 -7.462 1.00 85.88 212 MET A C 1
ATOM 1651 O O . MET A 1 212 ? -4.391 -8.958 -6.723 1.00 85.88 212 MET A O 1
ATOM 1655 N N . ALA A 1 213 ? -5.232 -9.966 -8.559 1.00 81.19 213 ALA A N 1
ATOM 1656 C CA . ALA A 1 213 ? -6.141 -8.881 -8.906 1.00 81.19 213 ALA A CA 1
ATOM 1657 C C . ALA A 1 213 ? -7.092 -8.590 -7.738 1.00 81.19 213 ALA A C 1
ATOM 1659 O O . ALA A 1 213 ? -7.665 -9.510 -7.155 1.00 81.19 213 ALA A O 1
ATOM 1660 N N . ILE A 1 214 ? -7.307 -7.308 -7.429 1.00 81.38 214 ILE A N 1
ATOM 1661 C CA . ILE A 1 214 ? -8.139 -6.857 -6.296 1.00 81.38 214 ILE A CA 1
ATOM 1662 C C . ILE A 1 214 ? -9.543 -7.476 -6.324 1.00 81.38 214 ILE A C 1
ATOM 1664 O O . ILE A 1 214 ? -10.048 -7.919 -5.296 1.00 81.38 214 ILE A O 1
ATOM 1668 N N . VAL A 1 215 ? -10.170 -7.532 -7.504 1.00 80.38 215 VAL A N 1
ATOM 1669 C CA . VAL A 1 215 ? -11.513 -8.112 -7.675 1.00 80.38 215 VAL A CA 1
ATOM 1670 C C . VAL A 1 215 ? -11.501 -9.611 -7.373 1.00 80.38 215 VAL A C 1
ATOM 1672 O O . VAL A 1 215 ? -12.361 -10.093 -6.641 1.00 80.38 215 VAL A O 1
ATOM 1675 N N . THR A 1 216 ? -10.506 -10.340 -7.882 1.00 83.94 216 THR A N 1
ATOM 1676 C CA . THR A 1 216 ? -10.332 -11.773 -7.605 1.00 83.94 216 THR A CA 1
ATOM 1677 C C . THR A 1 216 ? -10.084 -12.022 -6.118 1.00 83.94 216 THR A C 1
ATOM 1679 O O . THR A 1 216 ? -10.653 -12.947 -5.543 1.00 83.94 216 THR A O 1
ATOM 1682 N N . ASP A 1 217 ? -9.282 -11.173 -5.472 1.00 87.19 217 ASP A N 1
ATOM 1683 C CA . ASP A 1 217 ? -9.021 -11.252 -4.035 1.00 87.19 217 ASP A CA 1
ATOM 1684 C C . ASP A 1 217 ? -10.320 -11.071 -3.226 1.00 87.19 217 ASP A C 1
ATOM 1686 O O . ASP A 1 217 ? -10.683 -11.910 -2.400 1.00 87.19 217 ASP A O 1
ATOM 1690 N N . ALA A 1 218 ? -11.096 -10.031 -3.542 1.00 84.12 218 ALA A N 1
ATOM 1691 C CA . ALA A 1 218 ? -12.387 -9.763 -2.912 1.00 84.12 218 ALA A CA 1
ATOM 1692 C C . ALA A 1 218 ? -13.409 -10.901 -3.112 1.00 84.12 218 ALA A C 1
ATOM 1694 O O . ALA A 1 218 ? -14.140 -11.255 -2.182 1.00 84.12 218 ALA A O 1
ATOM 1695 N N . GLN A 1 219 ? -13.443 -11.513 -4.299 1.00 85.19 219 GLN A N 1
ATOM 1696 C CA . GLN A 1 219 ? -14.281 -12.682 -4.579 1.00 85.19 219 GLN A CA 1
ATOM 1697 C C . GLN A 1 219 ? -13.871 -13.893 -3.733 1.00 85.19 219 GLN A C 1
ATOM 1699 O O . GLN A 1 219 ? -14.729 -14.521 -3.111 1.00 85.19 219 GLN A O 1
ATOM 1704 N N . ASN A 1 220 ? -12.570 -14.187 -3.645 1.00 87.62 220 ASN A N 1
ATOM 1705 C CA . ASN A 1 220 ? -12.045 -15.293 -2.836 1.00 87.62 220 ASN A CA 1
ATOM 1706 C C . ASN A 1 220 ? -12.334 -15.115 -1.339 1.00 87.62 220 ASN A C 1
ATOM 1708 O O . ASN A 1 220 ? -12.529 -16.089 -0.614 1.00 87.62 220 ASN A O 1
ATOM 1712 N N . LEU A 1 221 ? -12.398 -13.866 -0.881 1.00 87.06 221 LEU A N 1
ATOM 1713 C CA . LEU A 1 221 ? -12.754 -13.506 0.489 1.00 87.06 221 LEU A CA 1
ATOM 1714 C C . LEU A 1 221 ? -14.270 -13.526 0.759 1.00 87.06 221 LEU A C 1
ATOM 1716 O O . LEU A 1 221 ? -14.680 -13.368 1.911 1.00 87.06 221 LEU A O 1
ATOM 1720 N N . GLY A 1 222 ? -15.105 -13.713 -0.270 1.00 84.56 222 GLY A N 1
ATOM 1721 C CA . GLY A 1 222 ? -16.566 -13.696 -0.154 1.00 84.56 222 GLY A CA 1
ATOM 1722 C C . GLY A 1 222 ? -17.133 -12.330 0.240 1.00 84.56 222 GLY A C 1
ATOM 1723 O O . GLY A 1 222 ? -18.213 -12.260 0.836 1.00 84.56 222 GLY A O 1
ATOM 1724 N N . VAL A 1 223 ? -16.381 -11.261 -0.033 1.00 77.25 223 VAL A N 1
ATOM 1725 C CA . VAL A 1 223 ? -16.791 -9.883 0.255 1.00 77.25 223 VAL A CA 1
ATOM 1726 C C . VAL A 1 223 ? -17.419 -9.210 -0.963 1.00 77.25 223 VAL A C 1
ATOM 1728 O O . VAL A 1 223 ? -18.215 -8.299 -0.772 1.00 77.25 223 VAL A O 1
ATOM 1731 N N . TRP A 1 224 ? -17.120 -9.676 -2.180 1.00 69.50 224 TRP A N 1
ATOM 1732 C CA . TRP A 1 224 ? -17.700 -9.196 -3.443 1.00 69.50 224 TRP A CA 1
ATOM 1733 C C . TRP A 1 224 ? -19.126 -9.709 -3.704 1.00 69.50 224 TRP A C 1
ATOM 1735 O O . TRP A 1 224 ? -19.388 -10.905 -3.433 1.00 69.50 224 TRP A O 1
#

Radius of gyration: 20.08 Å; chains: 1; bounding box: 46×43×60 Å

Sequence (224 aa):
IGQQIRAGDPVCYGIGHGGMQSAEFMLNDRNRNDGEVADSYGSYVSPFDYLRADLRQSLEQAYTANVIQPYLSAGKAIGSQHPAEPYLTNQLIFHKYHKNSIAGEWLLKSKWGAGGAPDLLTLIDAENPFFKGKIVMAADNLGTGQHVFDGTWTVDKATNNFTFITNKDIYYGLFELDESGERATLKIEYSTGGYPASFSSKAMLYIERANMAIVTDAQNLGVW

=== Feature glossary ===
The record interleaves many kinds of information about one protein. Here is each kind framed as the question it answers.

Q: What does the local fold look like, residue by residue?
A: The Foldseek 3Di string encodes local tertiary geometry as a 20-letter alphabet — one character per residue — derived from the relative positions of nearby Cα atoms. Unlike the amino-acid sequence, 3Di is a direct function of the 3D structure, so two proteins with the same fold have similar 3Di strings even at low sequence identity.

Q: Which residues are in helices, strands, or loops?
A: The SS8 string is DSSP's per-residue secondary-structure call. α-helix (H) means an i→i+4 H-bond ladder; β-strand (E) means the residue participates in a β-sheet; 3₁₀ (G) and π (I) are tighter and wider helices; T/S are turns/bends; '-' is loop.

Q: How big and how compact is the whole molecule?
A: Radius of gyration (Rg) is the root-mean-square distance of Cα atoms from their centroid — a single number for overall size and compactness. A globular domain of N residues has Rg ≈ 2.2·N^0.38 Å; an extended or disordered chain has a much larger Rg. The Cα contact count is the number of residue pairs whose Cα atoms are within 8 Å and are more than four positions apart in sequence — a standard proxy for tertiary packing density. The bounding box is the smallest axis-aligned box enclosing all Cα atoms.

Q: Where is each backbone atom in 3D?
A: Structure coordinates are given as an mmCIF _atom_site loop: one row per atom with element, residue name, chain id, sequence number, and x/y/z position in Å. Only the four main-chain atoms per residue are included here; side chains are omitted to keep the record compact.

Q: What is the amino-acid chain?
A: Primary structure: the covalent order of the twenty standard amino acids along the backbone. Two proteins with the same sequence will (almost always) fold to the same structure; two with 30% identity often share a fold but not the details.

Q: What if only a Cα trace is available?
A: Three-state secondary structure (P-SEA) collapses the eight DSSP classes into helix (a), strand (b), and coil (c). P-SEA assigns these from Cα geometry alone — distances and angles — without requiring backbone oxygens, so it works on any Cα trace.

Q: What family and function is it annotated with?
A: Database cross-references. InterPro integrates a dozen domain/family signature databases into unified entries with residue-range hits. GO terms attach function/process/location labels with evidence codes. CATH codes position the fold in a four-level structural taxonomy. Organism is the NCBI-taxonomy species name.

Q: How confident is the AlphaFold model at each residue?
A: pLDDT is the predicted lDDT-Cα score: AlphaFold's confidence that the local environment of each residue (all inter-atomic distances within 15 Å) is correctly placed. It is a per-residue number between 0 and 100, with higher meaning more reliable.

Q: How mobile is each atom in the crystal?
A: B-factor (Debye–Waller factor) reflects atomic displacement in the crystal lattice. It is an experimental observable (units Å²), not a prediction; low values mean the atom is pinned down, high values mean it moves or is heterogeneous across the crystal.

Q: Which residues are buried vs exposed?
A: SASA measures how much of the protein is reachable by solvent. It is computed by rolling a water-sized probe over the atomic surface and summing the exposed area (Å²). Per-residue SASA distinguishes core (buried, low SASA) from surface (exposed, high SASA) residues; total SASA is a whole-molecule size measure.

Q: What do the diagnostic plots show?
A: Plot images: a contact map (which residues are close in 3D, as an N×N binary image), a Ramachandran scatter (backbone torsion angles, revealing secondary-structure composition at a glance), and — for AlphaFold structures — a PAE heatmap (pairwise prediction confidence).

Q: What known structures does this most resemble?
A: The Foldseek neighbor list gives the closest experimentally determined structures in the PDB, ranked by structural alignment. TM-score near 1 means near-identical fold; near 0.3 means only rough topology match. This is how one finds what a novel AlphaFold prediction most resembles in the solved-structure universe.

Q: Are the domains correctly placed relative to each other?
A: Predicted aligned error is AlphaFold's pairwise confidence. Unlike pLDDT (per-residue), PAE is per-residue-pair and captures whether two parts of the structure are correctly placed relative to each other. Units are ångströms of expected positional error.

Q: What do the rendered images show?
A: Structure images are PyMOL renders from six orthogonal camera directions. Cartoon representation draws helices as coils and strands as arrows; sticks shows the backbone as bonds; surface shows the solvent-excluded envelope. Rainbow coloring maps sequence position to hue (blue→red, N→C); chain coloring assigns a distinct color per polypeptide.

Q: What are the backbone torsion angles?
A: φ (phi) and ψ (psi) are the two rotatable backbone dihedrals per residue: φ is the C(i-1)–N–Cα–C torsion, ψ is the N–Cα–C–N(i+1) torsion, both in degrees on (−180°, 180°]. α-helical residues cluster near (−60°, −45°); β-strand residues near (−120°, +130°). A Ramachandran plot is simply a scatter of (φ, ψ) for every residue.